Protein AF-A0A8T0BF97-F1 (afdb_monomer_lite)

Foldseek 3Di:
DDDDDDDDDDDDDDDDDDDDDDDDDDDDDDDDDDDDDDDDDPVDDDPVRVVVVVVVVCCCVVPVVVVVVVCVVVVPLFQDWDFDDDCPFPQWDWADFDPALAPNVDGDTDIGGDVGDGDPVRTDPDGRCVVVVVVVVLLVVLLVLLVVLLVLLVVLLVQQVVQQQVDDDPHGGNCPDVVNVVLNVVLVVLSVVLVVLSVVLVVCVVVVHDRSLSSLVSLLSSLVSQLSSLVVSLVSNDPVCCDPVDCSSRSNSHSNCSCPPSAHSVRSVVVNVVVVCVVVVD

Radius of gyration: 27.73 Å; chains: 1; bounding box: 53×70×68 Å

InterPro domains:
  IPR006089 Acyl-CoA dehydrogenase, conserved site [PS00073] (235-254)
  IPR009075 Acyl-CoA dehydrogenase/oxidase, C-terminal [PF00441] (128-275)
  IPR009100 Acyl-CoA dehydrogenase/oxidase, N-terminal and middle domain superfamily [SSF56645] (73-141)
  IPR036250 Acyl-CoA dehydrogenase-like, C-terminal [SSF47203] (126-278)
  IPR046373 Acyl-CoA oxidase/dehydrogenase, middle domain superfamily [G3DSA:2.40.110.10] (56-132)

Structure (mmCIF, N/CA/C/O backbone):
data_AF-A0A8T0BF97-F1
#
_entry.id   AF-A0A8T0BF97-F1
#
loop_
_atom_site.group_PDB
_atom_site.id
_atom_site.type_symbol
_atom_site.label_atom_id
_atom_site.label_alt_id
_atom_site.label_comp_id
_atom_site.label_asym_id
_atom_site.label_entity_id
_atom_site.label_seq_id
_atom_site.pdbx_PDB_ins_code
_atom_site.Cartn_x
_atom_site.Cartn_y
_atom_site.Cartn_z
_atom_site.occupancy
_atom_site.B_iso_or_equiv
_atom_site.auth_seq_id
_atom_site.auth_comp_id
_atom_site.auth_asym_id
_atom_site.auth_atom_id
_atom_site.pdbx_PDB_model_num
ATOM 1 N N . MET A 1 1 ? -7.764 -21.687 -10.887 1.00 32.59 1 MET A N 1
ATOM 2 C CA . MET A 1 1 ? -6.649 -22.663 -10.865 1.00 32.59 1 MET A CA 1
ATOM 3 C C . MET A 1 1 ? -5.844 -22.430 -9.588 1.00 32.59 1 MET A C 1
ATOM 5 O O . MET A 1 1 ? -5.568 -21.275 -9.296 1.00 32.59 1 MET A O 1
ATOM 9 N N . LYS A 1 2 ? -5.564 -23.458 -8.773 1.00 23.09 2 LYS A N 1
ATOM 10 C CA . LYS A 1 2 ? -4.858 -23.299 -7.483 1.00 23.09 2 LYS A CA 1
ATOM 11 C C . LYS A 1 2 ? -3.342 -23.353 -7.711 1.00 23.09 2 LYS A C 1
ATOM 13 O O . LYS A 1 2 ? -2.886 -24.312 -8.321 1.00 23.09 2 LYS A O 1
ATOM 18 N N . MET A 1 3 ? -2.573 -22.408 -7.168 1.00 24.86 3 MET A N 1
ATOM 19 C CA . MET A 1 3 ? -1.134 -22.598 -6.937 1.00 24.86 3 MET A CA 1
ATOM 20 C C . MET A 1 3 ? -0.888 -22.730 -5.436 1.00 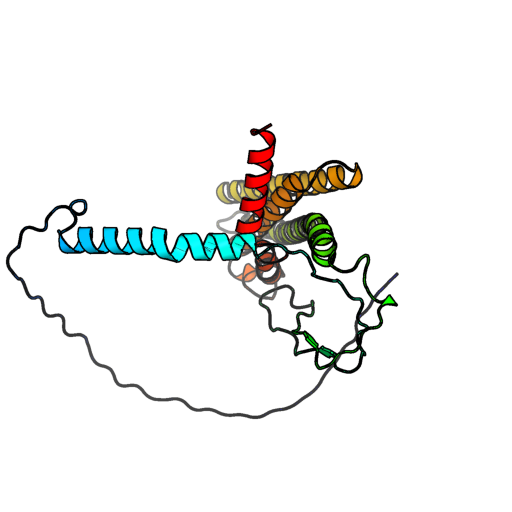24.86 3 MET A C 1
ATOM 22 O O . MET A 1 3 ? -1.204 -21.824 -4.668 1.00 24.86 3 MET A O 1
ATOM 26 N N . ALA A 1 4 ? -0.349 -23.876 -5.026 1.00 23.55 4 ALA A N 1
ATOM 27 C CA . ALA A 1 4 ? 0.064 -24.151 -3.657 1.00 23.55 4 ALA A CA 1
ATOM 28 C C . ALA A 1 4 ? 1.590 -24.286 -3.614 1.00 23.55 4 ALA A C 1
ATOM 30 O O . ALA A 1 4 ? 2.181 -24.917 -4.488 1.00 23.55 4 ALA A O 1
ATOM 31 N N . ALA A 1 5 ? 2.216 -23.711 -2.589 1.00 32.75 5 ALA A N 1
ATOM 32 C CA . ALA A 1 5 ? 3.647 -23.844 -2.342 1.00 32.75 5 ALA A CA 1
ATOM 33 C C . ALA A 1 5 ? 3.918 -24.918 -1.270 1.00 32.75 5 ALA A C 1
ATOM 35 O O . ALA A 1 5 ? 3.282 -24.879 -0.213 1.00 32.75 5 ALA A O 1
ATOM 36 N N . PRO A 1 6 ? 4.887 -25.823 -1.479 1.00 30.17 6 PRO A N 1
ATOM 37 C CA . PRO A 1 6 ? 5.541 -26.587 -0.417 1.00 30.17 6 PRO A CA 1
ATOM 38 C C . PRO A 1 6 ? 6.911 -25.958 -0.063 1.00 30.17 6 PRO A C 1
ATOM 40 O O . PRO A 1 6 ? 7.473 -25.224 -0.868 1.00 30.17 6 PRO A O 1
ATOM 43 N N . LEU A 1 7 ? 7.621 -26.246 1.031 1.00 25.14 7 LEU A N 1
ATOM 44 C CA . LEU A 1 7 ? 7.388 -26.677 2.422 1.00 25.14 7 LEU A CA 1
ATOM 45 C C . LEU A 1 7 ? 8.733 -27.279 2.897 1.00 25.14 7 LEU A C 1
ATOM 47 O O . LEU A 1 7 ? 9.298 -28.090 2.176 1.00 25.14 7 LEU A O 1
ATOM 51 N N . PHE A 1 8 ? 9.164 -26.966 4.132 1.00 24.97 8 PHE A N 1
ATOM 52 C CA . PHE A 1 8 ? 10.143 -27.740 4.942 1.00 24.97 8 PHE A CA 1
ATOM 53 C C . PHE A 1 8 ? 11.627 -27.857 4.474 1.00 24.97 8 PHE A C 1
ATOM 55 O O . PHE A 1 8 ? 11.924 -27.686 3.304 1.00 24.97 8 PHE A O 1
ATOM 62 N N . ARG A 1 9 ? 12.636 -28.161 5.327 1.00 23.62 9 ARG A N 1
ATOM 63 C CA . ARG A 1 9 ? 12.928 -27.884 6.773 1.00 23.62 9 ARG A CA 1
ATOM 64 C C . ARG A 1 9 ? 14.407 -28.291 7.080 1.00 23.62 9 ARG A C 1
ATOM 66 O O . ARG A 1 9 ? 15.030 -28.939 6.256 1.00 23.62 9 ARG A O 1
ATOM 73 N N . PHE A 1 10 ? 14.866 -28.028 8.317 1.00 23.00 10 PHE A N 1
ATOM 74 C CA . PHE A 1 10 ? 15.930 -28.724 9.101 1.00 23.00 10 PHE A CA 1
ATOM 75 C C . PHE A 1 10 ? 17.412 -28.229 9.168 1.00 23.00 10 PHE A C 1
ATOM 77 O O . PHE A 1 10 ? 18.194 -28.392 8.247 1.00 23.00 10 PHE A O 1
ATOM 84 N N . PHE A 1 11 ? 17.767 -27.798 10.398 1.00 23.53 11 PHE A N 1
ATOM 85 C CA . PHE A 1 11 ? 18.970 -28.084 11.226 1.00 23.53 11 PHE A CA 1
ATOM 86 C C . PHE A 1 11 ? 20.369 -27.464 10.971 1.00 23.53 11 PHE A C 1
ATOM 88 O O . PHE A 1 11 ? 20.883 -27.414 9.864 1.00 23.53 11 PHE A O 1
ATOM 95 N N . GLY A 1 12 ? 21.010 -27.067 12.090 1.00 23.14 12 GLY A N 1
ATOM 96 C CA . GLY A 1 12 ? 22.414 -26.625 12.209 1.00 23.14 12 GLY A CA 1
ATOM 97 C C . GLY A 1 12 ? 22.648 -25.681 13.410 1.00 23.14 12 GLY A C 1
ATOM 98 O O . GLY A 1 12 ? 22.212 -24.535 13.375 1.00 23.14 12 GLY A O 1
ATOM 99 N N . LYS A 1 13 ? 23.303 -26.147 14.489 1.00 25.20 13 LYS A N 1
ATOM 100 C CA . LYS A 1 13 ? 23.652 -25.367 15.711 1.00 25.20 13 LYS A CA 1
ATOM 101 C C . LYS A 1 13 ? 25.113 -24.890 15.670 1.00 25.20 13 LYS A C 1
ATOM 103 O O . LYS A 1 13 ? 25.934 -25.717 15.306 1.00 25.20 13 LYS A O 1
ATOM 108 N N . VAL A 1 14 ? 25.438 -23.714 16.238 1.00 28.42 14 VAL A N 1
ATOM 109 C CA . VAL A 1 14 ? 26.676 -23.419 17.026 1.00 28.42 14 VAL A CA 1
ATOM 110 C C . VAL A 1 14 ? 26.376 -22.294 18.055 1.00 28.42 14 VAL A C 1
ATOM 112 O O . VAL A 1 14 ? 25.408 -21.555 17.894 1.00 28.42 14 VAL A O 1
ATOM 115 N N . SER A 1 15 ? 27.165 -22.188 19.135 1.00 27.30 15 SER A N 1
ATOM 116 C CA . SER A 1 15 ? 27.090 -21.176 20.220 1.00 27.30 15 SER A CA 1
ATOM 117 C C . SER A 1 15 ? 28.522 -20.741 20.643 1.00 27.30 15 SER A C 1
ATOM 119 O O . SER A 1 15 ? 29.460 -21.359 20.152 1.00 27.30 15 SER A O 1
ATOM 121 N N . ARG A 1 16 ? 28.811 -19.746 21.504 1.00 28.66 16 ARG A N 1
ATOM 122 C CA . ARG A 1 16 ? 28.144 -19.278 22.747 1.00 28.66 16 ARG A CA 1
ATOM 123 C C . ARG A 1 16 ? 28.584 -17.830 23.128 1.00 28.66 16 ARG A C 1
ATOM 125 O O . ARG A 1 16 ? 29.454 -17.275 22.479 1.00 28.66 16 ARG A O 1
ATOM 132 N N . GLN A 1 17 ? 27.934 -17.279 24.167 1.00 27.59 17 GLN A N 1
ATOM 133 C CA . GLN A 1 17 ? 28.365 -16.374 25.280 1.00 27.59 17 GLN A CA 1
ATOM 134 C C . GLN A 1 17 ? 29.804 -15.755 25.284 1.00 27.59 17 GLN A C 1
ATOM 136 O O . GLN A 1 17 ? 30.729 -16.370 24.778 1.00 27.59 17 GLN A O 1
ATOM 141 N N . LEU A 1 18 ? 30.102 -14.587 25.895 1.00 30.05 18 LEU A N 1
ATOM 142 C CA . LEU A 1 18 ? 29.797 -14.101 27.269 1.00 30.05 18 LEU A CA 1
ATOM 143 C C . LEU A 1 18 ? 29.769 -12.546 27.405 1.00 30.05 18 LEU A C 1
ATOM 145 O O . LEU A 1 18 ? 30.176 -11.827 26.498 1.00 30.05 18 LEU A O 1
ATOM 149 N N . THR A 1 19 ? 29.328 -12.046 28.571 1.00 29.09 19 THR A N 1
ATOM 150 C CA . THR A 1 19 ? 29.358 -10.633 29.044 1.00 29.09 19 THR A CA 1
ATOM 151 C C . THR A 1 19 ? 29.900 -10.563 30.505 1.00 29.09 19 THR A C 1
ATOM 153 O O . THR A 1 19 ? 30.415 -11.577 30.972 1.00 29.09 19 THR A O 1
ATOM 156 N N . PRO A 1 20 ? 29.786 -9.440 31.259 1.00 48.47 20 PRO A N 1
ATOM 157 C CA . PRO A 1 20 ? 30.747 -8.338 31.452 1.00 48.47 20 PRO A CA 1
ATOM 158 C C . PRO A 1 20 ? 31.382 -8.348 32.881 1.00 48.47 20 PRO A C 1
ATOM 160 O O . PRO A 1 20 ? 31.407 -9.412 33.498 1.00 48.47 20 PRO A O 1
ATOM 163 N N . PRO A 1 21 ? 31.898 -7.222 33.445 1.00 43.88 21 PRO A N 1
ATOM 164 C CA . PRO A 1 21 ? 31.022 -6.365 34.277 1.00 43.88 21 PRO A CA 1
ATOM 165 C C . PRO A 1 21 ? 31.341 -4.841 34.293 1.00 43.88 21 PRO A C 1
ATOM 167 O O . PRO A 1 21 ? 32.234 -4.349 33.611 1.00 43.88 21 PRO A O 1
ATOM 170 N N . TRP A 1 22 ? 30.537 -4.095 35.066 1.00 31.88 22 TRP A N 1
ATOM 171 C CA . TRP A 1 22 ? 30.507 -2.629 35.238 1.00 31.88 22 TRP A CA 1
ATOM 172 C C . TRP A 1 22 ? 31.595 -2.027 36.153 1.00 31.88 22 TRP A C 1
ATOM 174 O O . TRP A 1 22 ? 32.008 -2.668 37.113 1.00 31.88 22 TRP A O 1
ATOM 184 N N . VAL A 1 23 ? 31.848 -0.714 35.995 1.00 32.88 23 VAL A N 1
ATOM 185 C CA . VAL A 1 23 ? 32.153 0.234 37.097 1.00 32.88 23 VAL A CA 1
ATOM 186 C C . VAL A 1 23 ? 31.412 1.564 36.847 1.00 32.88 23 VAL A C 1
ATOM 188 O O . VAL A 1 23 ? 31.212 1.958 35.701 1.00 32.88 23 VAL A O 1
ATOM 191 N N . SER A 1 24 ? 30.995 2.258 37.911 1.00 34.75 24 SER A N 1
ATOM 192 C CA . SER A 1 24 ? 30.268 3.540 37.870 1.00 34.75 24 SER A CA 1
ATOM 193 C C . SER A 1 24 ? 30.979 4.640 38.664 1.00 34.75 24 SER A C 1
ATOM 195 O O . SER A 1 24 ? 31.444 4.327 39.756 1.00 34.75 24 SER A O 1
ATOM 197 N N . SER A 1 25 ? 30.897 5.914 38.243 1.00 32.66 25 SER A N 1
ATOM 198 C CA . SER A 1 25 ? 30.711 7.061 39.170 1.00 32.66 25 SER A CA 1
ATOM 199 C C . SER A 1 25 ? 30.596 8.438 38.482 1.00 32.66 25 SER A C 1
ATOM 201 O O . SER A 1 25 ? 31.578 8.932 37.947 1.00 32.66 25 SER A O 1
ATOM 203 N N . ARG A 1 26 ? 29.404 9.048 38.624 1.00 34.28 26 ARG A N 1
ATOM 204 C CA . ARG A 1 26 ? 29.019 10.483 38.769 1.00 34.28 26 ARG A CA 1
ATOM 205 C C . ARG A 1 26 ? 29.593 11.608 37.852 1.00 34.28 26 ARG A C 1
ATOM 207 O O . ARG A 1 26 ? 30.764 11.603 37.503 1.00 34.28 26 ARG A O 1
ATOM 214 N N . PRO A 1 27 ? 28.776 12.640 37.528 1.00 38.50 27 PRO A N 1
ATOM 215 C CA . PRO A 1 27 ? 29.161 13.752 36.652 1.00 38.50 27 PRO A CA 1
ATOM 216 C C . PRO A 1 27 ? 29.762 14.954 37.404 1.00 38.50 27 PRO A C 1
ATOM 218 O O . PRO A 1 27 ? 29.400 15.233 38.547 1.00 38.50 27 PRO A O 1
ATOM 221 N N . LEU A 1 28 ? 30.607 15.724 36.713 1.00 36.72 28 LEU A N 1
ATOM 222 C CA . LEU A 1 28 ? 31.157 17.002 37.176 1.00 36.72 28 LEU A CA 1
ATOM 223 C C . LEU A 1 28 ? 30.652 18.143 36.280 1.00 36.72 28 LEU A C 1
ATOM 225 O O . LEU A 1 28 ? 31.144 18.341 35.171 1.00 36.72 28 LEU A O 1
ATOM 229 N N . ILE A 1 29 ? 29.670 18.900 36.771 1.00 37.06 29 ILE A N 1
ATOM 230 C CA . ILE A 1 29 ? 29.242 20.162 36.155 1.00 37.06 29 ILE A CA 1
ATOM 231 C C . ILE A 1 29 ? 30.166 21.269 36.672 1.00 37.06 29 ILE A C 1
ATOM 233 O O . ILE A 1 29 ? 30.253 21.489 37.879 1.00 37.06 29 ILE A O 1
ATOM 237 N N . ARG A 1 30 ? 30.826 21.997 35.766 1.00 36.06 30 ARG A N 1
ATOM 238 C CA . ARG A 1 30 ? 31.455 23.291 36.067 1.00 36.06 30 ARG A CA 1
ATOM 239 C C . ARG A 1 30 ? 30.720 24.388 35.308 1.00 36.06 30 ARG A C 1
ATOM 241 O O . ARG A 1 30 ? 30.804 24.453 34.086 1.00 36.06 30 ARG A O 1
ATOM 248 N N . HIS A 1 31 ? 30.037 25.263 36.040 1.00 32.59 31 HIS A N 1
ATOM 249 C CA . HIS A 1 31 ? 29.620 26.552 35.498 1.00 32.59 31 HIS A CA 1
ATOM 250 C C . HIS A 1 31 ? 30.854 27.440 35.320 1.00 32.59 31 HIS A C 1
ATOM 252 O O . HIS A 1 31 ? 31.593 27.669 36.276 1.00 32.59 31 HIS A O 1
ATOM 258 N N . ILE A 1 32 ? 31.052 27.956 34.108 1.00 41.25 32 ILE A N 1
ATOM 259 C CA . ILE A 1 32 ? 31.962 29.069 33.834 1.00 41.25 32 ILE A CA 1
ATOM 260 C C . ILE A 1 32 ? 31.091 30.223 33.347 1.00 41.25 32 ILE A C 1
ATOM 262 O O . ILE A 1 32 ? 30.553 30.186 32.243 1.00 41.25 32 ILE A O 1
ATOM 266 N N . SER A 1 33 ? 30.921 31.232 34.196 1.00 35.25 33 SER A N 1
ATOM 267 C CA . SER A 1 33 ? 30.280 32.494 33.842 1.00 35.25 33 SER A CA 1
ATOM 268 C C . SER A 1 33 ? 31.314 33.426 33.206 1.00 35.25 33 SER A C 1
ATOM 270 O O . SER A 1 33 ? 32.168 33.963 33.910 1.00 35.25 33 SER A O 1
ATOM 272 N N . SER A 1 34 ? 31.235 33.620 31.889 1.00 41.94 34 SER A N 1
ATOM 273 C CA . SER A 1 34 ? 31.967 34.676 31.173 1.00 41.94 34 SER A CA 1
ATOM 274 C C . SER A 1 34 ? 31.036 35.884 30.974 1.00 41.94 34 SER A C 1
ATOM 276 O O . SER A 1 34 ? 29.836 35.662 30.777 1.00 41.94 34 SER A O 1
ATOM 278 N N . PRO A 1 35 ? 31.510 37.143 31.051 1.00 42.25 35 PRO A N 1
ATOM 279 C CA . PRO A 1 35 ? 30.649 38.308 30.859 1.00 42.25 35 PRO A CA 1
ATOM 280 C C . PRO A 1 35 ? 30.085 38.372 29.433 1.00 42.25 35 PRO A C 1
ATOM 282 O O . PRO A 1 35 ? 30.704 37.910 28.474 1.00 42.25 35 PRO A O 1
ATOM 285 N N . ALA A 1 36 ? 28.886 38.941 29.304 1.00 43.22 36 ALA A N 1
ATOM 286 C CA . ALA A 1 36 ? 28.124 38.939 28.062 1.00 43.22 36 ALA A CA 1
ATOM 287 C C . ALA A 1 36 ? 28.784 39.798 26.969 1.00 43.22 36 ALA A C 1
ATOM 289 O O . ALA A 1 36 ? 28.655 41.022 26.961 1.00 43.22 36 ALA A O 1
ATOM 290 N N . ALA A 1 37 ? 29.426 39.142 26.003 1.00 50.47 37 ALA A N 1
ATOM 291 C CA . ALA A 1 37 ? 29.601 39.717 24.677 1.00 50.47 37 ALA A CA 1
ATOM 292 C C . ALA A 1 37 ? 28.218 39.842 24.016 1.00 50.47 37 ALA A C 1
ATOM 294 O O . ALA A 1 37 ? 27.428 38.895 24.038 1.00 50.47 37 ALA A O 1
ATOM 295 N N . GLY A 1 38 ? 27.910 41.011 23.453 1.00 48.00 38 GLY A N 1
ATOM 296 C CA . GLY A 1 38 ? 26.660 41.221 22.728 1.00 48.00 38 GLY A CA 1
ATOM 297 C C . GLY A 1 38 ? 26.647 40.384 21.453 1.00 48.00 38 GLY A C 1
ATOM 298 O O . GLY A 1 38 ? 27.378 40.691 20.514 1.00 48.00 38 GLY A O 1
ATOM 299 N N . PHE A 1 39 ? 25.828 39.334 21.415 1.00 50.22 39 PHE A N 1
ATOM 300 C CA . PHE A 1 39 ? 25.623 38.561 20.195 1.00 50.22 39 PHE A CA 1
ATOM 301 C C . PHE A 1 39 ? 24.832 39.407 19.184 1.00 50.22 39 PHE A C 1
ATOM 303 O O . PHE A 1 39 ? 23.773 39.932 19.549 1.00 50.22 39 PHE A O 1
ATOM 310 N N . PRO A 1 40 ? 25.298 39.547 17.928 1.00 59.25 40 PRO A N 1
ATOM 311 C CA . PRO A 1 40 ? 24.486 40.146 16.877 1.00 59.25 40 PRO A CA 1
ATOM 312 C C . PRO A 1 40 ? 23.225 39.292 16.641 1.00 59.25 40 PRO A C 1
ATOM 314 O O . PRO A 1 40 ? 23.230 38.088 16.924 1.00 59.25 40 PRO A O 1
ATOM 317 N N . PRO A 1 41 ? 22.121 39.881 16.150 1.00 59.00 41 PRO A N 1
ATOM 318 C CA . PRO A 1 41 ? 20.899 39.128 15.897 1.00 59.00 41 PRO A CA 1
ATOM 319 C C . PRO A 1 41 ? 21.137 37.996 14.885 1.00 59.00 41 PRO A C 1
ATOM 321 O O . PRO A 1 41 ? 21.878 38.155 13.919 1.00 59.00 41 PRO A O 1
ATOM 324 N N . LEU A 1 42 ? 20.422 36.878 15.061 1.00 58.59 42 LEU A N 1
ATOM 325 C CA . LEU A 1 42 ? 20.455 35.639 14.249 1.00 58.59 42 LEU A CA 1
ATOM 326 C C . LEU A 1 42 ? 20.143 35.803 12.737 1.00 58.59 42 LEU A C 1
ATOM 328 O O . LEU A 1 42 ? 19.961 34.818 12.027 1.00 58.59 42 LEU A O 1
ATOM 332 N N . GLN A 1 43 ? 20.022 37.039 12.259 1.00 59.53 43 GLN A N 1
ATOM 333 C CA . GLN A 1 43 ? 19.647 37.440 10.901 1.00 59.53 43 GLN A CA 1
ATOM 334 C C . GLN A 1 43 ? 20.777 38.210 10.190 1.00 59.53 43 GLN A C 1
ATOM 336 O O . GLN A 1 43 ? 20.721 38.392 8.976 1.00 59.53 43 GLN A O 1
ATOM 341 N N . THR A 1 44 ? 21.800 38.654 10.927 1.00 68.00 44 THR A N 1
ATOM 342 C CA . THR A 1 44 ? 23.019 39.267 10.383 1.00 68.00 44 THR A CA 1
ATOM 343 C C . THR A 1 44 ? 24.138 38.239 10.349 1.00 68.00 44 THR A C 1
ATOM 345 O O . THR A 1 44 ? 24.647 37.858 11.399 1.00 68.00 44 THR A O 1
ATOM 348 N N . TYR A 1 45 ? 24.522 37.826 9.142 1.00 69.94 45 TYR A N 1
ATOM 349 C CA . TYR A 1 45 ? 25.742 37.055 8.908 1.00 69.94 45 TYR A CA 1
ATOM 350 C C . TYR A 1 45 ? 26.981 37.892 9.230 1.00 69.94 45 TYR A C 1
ATOM 352 O O . TYR A 1 45 ? 27.003 39.095 8.951 1.00 69.94 45 TYR A O 1
ATOM 360 N N . THR A 1 46 ? 28.031 37.257 9.747 1.00 82.44 46 THR A N 1
ATOM 361 C CA . THR A 1 46 ? 29.375 37.851 9.730 1.00 82.44 46 THR A CA 1
ATOM 362 C C . THR A 1 46 ? 29.899 37.949 8.290 1.00 82.44 46 THR A C 1
ATOM 364 O O . THR A 1 46 ? 29.385 37.290 7.382 1.00 82.44 46 THR A O 1
ATOM 367 N N . GLU A 1 47 ? 30.939 38.756 8.054 1.00 83.38 47 GLU A N 1
ATOM 368 C CA . GLU A 1 47 ? 31.569 38.839 6.726 1.00 83.38 47 GLU A CA 1
ATOM 369 C C . GLU A 1 47 ? 32.091 37.467 6.263 1.00 83.38 47 GLU A C 1
ATOM 371 O O . GLU A 1 47 ? 31.888 37.090 5.110 1.00 83.38 47 GLU A O 1
ATOM 376 N N . GLU A 1 48 ? 32.659 36.671 7.175 1.00 83.56 48 GLU A N 1
ATOM 377 C CA . GLU A 1 48 ? 33.118 35.303 6.903 1.00 83.56 48 GLU A CA 1
ATOM 378 C C . GLU A 1 48 ? 31.964 34.364 6.511 1.00 83.56 48 GLU A C 1
ATOM 380 O O . GLU A 1 48 ? 32.073 33.608 5.544 1.00 83.56 48 GLU A O 1
ATOM 385 N N . GLU A 1 49 ? 30.828 34.430 7.213 1.00 80.06 49 GLU A N 1
ATOM 386 C CA . GLU A 1 49 ? 29.637 33.634 6.893 1.00 80.06 49 GLU A CA 1
ATOM 387 C C . GLU A 1 49 ? 29.009 34.048 5.557 1.00 80.06 49 GLU A C 1
ATOM 389 O O . GLU A 1 49 ? 28.587 33.186 4.782 1.00 80.06 49 GLU A O 1
ATOM 394 N N . ALA A 1 50 ? 28.978 35.349 5.253 1.00 82.50 50 ALA A N 1
ATOM 395 C CA . ALA A 1 50 ? 28.510 35.865 3.971 1.00 82.50 50 ALA A CA 1
ATOM 396 C C . ALA A 1 50 ? 29.426 35.411 2.822 1.00 82.50 50 ALA A C 1
ATOM 398 O O . ALA A 1 50 ? 28.939 34.868 1.828 1.00 82.50 50 ALA A O 1
ATOM 399 N N . MET A 1 51 ? 30.749 35.529 2.987 1.00 85.06 51 MET A N 1
ATOM 400 C CA . MET A 1 51 ? 31.736 35.032 2.024 1.00 85.06 51 MET A CA 1
ATOM 401 C C . MET A 1 51 ? 31.636 33.516 1.825 1.00 85.06 51 MET A C 1
ATOM 403 O O . MET A 1 51 ? 31.725 33.042 0.688 1.00 85.06 51 MET A O 1
ATOM 407 N N . MET A 1 52 ? 31.414 32.740 2.891 1.00 85.19 52 MET A N 1
ATOM 408 C CA . MET A 1 52 ? 31.233 31.291 2.789 1.00 85.19 52 MET A CA 1
ATOM 409 C C . MET A 1 52 ? 29.922 30.935 2.079 1.00 85.19 52 MET A C 1
ATOM 411 O O . MET A 1 52 ? 29.935 30.097 1.177 1.00 85.19 52 MET A O 1
ATOM 415 N N . ARG A 1 53 ? 28.806 31.600 2.410 1.00 85.56 53 ARG A N 1
ATOM 416 C CA . ARG A 1 53 ? 27.514 31.434 1.723 1.00 85.56 53 ARG A CA 1
ATOM 417 C C . ARG A 1 53 ? 27.641 31.719 0.228 1.00 85.56 53 ARG A C 1
ATOM 419 O O . ARG A 1 53 ? 27.178 30.922 -0.586 1.00 85.56 53 ARG A O 1
ATOM 426 N N . ASP A 1 54 ? 28.284 32.824 -0.134 1.00 90.31 54 ASP A N 1
ATOM 427 C CA . ASP A 1 54 ? 28.407 33.251 -1.527 1.00 90.31 54 ASP A CA 1
ATOM 428 C C . ASP A 1 54 ? 29.393 32.359 -2.302 1.00 90.31 54 ASP A C 1
ATOM 430 O O . ASP A 1 54 ? 29.146 32.035 -3.464 1.00 90.31 54 ASP A O 1
ATOM 434 N N . SER A 1 55 ? 30.434 31.839 -1.641 1.00 89.94 55 SER A N 1
ATOM 435 C CA . SER A 1 55 ? 31.325 30.808 -2.198 1.00 89.94 55 SER A CA 1
ATOM 436 C C . SER A 1 55 ? 30.603 29.478 -2.442 1.00 89.94 55 SER A C 1
ATOM 438 O O . SER A 1 55 ? 30.773 28.872 -3.500 1.00 89.94 55 SER A O 1
ATOM 440 N N . VAL A 1 56 ? 29.761 29.030 -1.501 1.00 87.56 56 VAL A N 1
ATOM 441 C CA . VAL A 1 56 ? 28.930 27.822 -1.653 1.00 87.56 56 VAL A CA 1
ATOM 442 C C . VAL A 1 56 ? 27.912 28.002 -2.777 1.00 87.56 56 VAL A C 1
ATOM 444 O O . VAL A 1 56 ? 27.766 27.107 -3.609 1.00 87.56 56 VAL A O 1
ATOM 447 N N . LYS A 1 57 ? 27.255 29.167 -2.854 1.00 89.62 57 LYS A N 1
ATOM 448 C CA . LYS A 1 57 ? 26.322 29.502 -3.937 1.00 89.62 57 LYS A CA 1
ATOM 449 C C . LYS A 1 57 ? 27.023 29.476 -5.298 1.00 89.62 57 LYS A C 1
ATOM 451 O O . LYS A 1 57 ? 26.574 28.766 -6.193 1.00 89.62 57 LYS A O 1
ATOM 456 N N . LYS A 1 58 ? 28.163 30.160 -5.424 1.00 92.44 58 LYS A N 1
ATOM 457 C CA . LYS A 1 58 ? 28.972 30.180 -6.649 1.00 92.44 58 LYS A CA 1
ATOM 458 C C . LYS A 1 58 ? 29.416 28.775 -7.065 1.00 92.44 58 LYS A C 1
ATOM 460 O O . LYS A 1 58 ? 29.307 28.419 -8.231 1.00 92.44 58 LYS A O 1
ATOM 465 N N . TYR A 1 59 ? 29.857 27.940 -6.122 1.00 89.62 59 TYR A N 1
ATOM 466 C CA . TYR A 1 59 ? 30.213 26.547 -6.409 1.00 89.62 59 TYR A CA 1
ATOM 467 C C . TYR A 1 59 ? 29.004 25.716 -6.874 1.00 89.62 59 TYR A C 1
ATOM 469 O O . TYR A 1 59 ? 29.119 24.922 -7.810 1.00 89.62 59 TYR A O 1
ATOM 477 N N . ALA A 1 60 ? 27.831 25.913 -6.267 1.00 89.00 60 ALA A N 1
ATOM 478 C CA . ALA A 1 60 ? 26.605 25.249 -6.694 1.00 89.00 60 ALA A CA 1
ATOM 479 C C . ALA A 1 60 ? 26.188 25.661 -8.119 1.00 89.00 60 ALA A C 1
ATOM 481 O O . ALA A 1 60 ? 25.849 24.795 -8.924 1.00 89.00 60 ALA A O 1
ATOM 482 N N . GLU A 1 61 ? 26.274 26.949 -8.453 1.00 89.62 61 GLU A N 1
ATOM 483 C CA . GLU A 1 61 ? 25.889 27.498 -9.760 1.00 89.62 61 GLU A CA 1
ATOM 484 C C . GLU A 1 61 ? 26.910 27.181 -10.870 1.00 89.62 61 GLU A C 1
ATOM 486 O O . GLU A 1 61 ? 26.522 26.748 -11.951 1.00 89.62 61 GLU A O 1
ATOM 491 N N . GLU A 1 62 ? 28.215 27.335 -10.621 1.00 92.56 62 GLU A N 1
ATOM 492 C CA . GLU A 1 62 ? 29.263 27.162 -11.644 1.00 92.56 62 GLU A CA 1
ATOM 493 C C . GLU A 1 62 ? 29.741 25.714 -11.814 1.00 92.56 62 GLU A C 1
ATOM 495 O O . GLU A 1 62 ? 30.220 25.340 -12.887 1.00 92.56 62 GLU A O 1
ATOM 500 N N . ARG A 1 63 ? 29.676 24.892 -10.756 1.00 88.44 63 ARG A N 1
ATOM 501 C CA . ARG A 1 63 ? 30.150 23.498 -10.795 1.00 88.44 63 ARG A CA 1
ATOM 502 C C . ARG A 1 63 ? 29.008 22.504 -10.743 1.00 88.44 63 ARG A C 1
ATOM 504 O O . ARG A 1 63 ? 28.925 21.661 -11.631 1.00 88.44 63 ARG A O 1
ATOM 511 N N . ILE A 1 64 ? 28.146 22.569 -9.729 1.00 83.56 64 ILE A N 1
ATOM 512 C CA . ILE A 1 64 ? 27.139 21.518 -9.524 1.00 83.56 64 ILE A CA 1
ATOM 513 C C . ILE A 1 64 ? 26.057 21.577 -10.609 1.00 83.56 64 ILE A C 1
ATOM 515 O O . ILE A 1 64 ? 25.810 20.559 -11.249 1.00 83.56 64 ILE A O 1
ATOM 519 N N . ALA A 1 65 ? 25.454 22.739 -10.869 1.00 84.00 65 ALA A N 1
ATOM 520 C CA . ALA A 1 65 ? 24.329 22.852 -11.799 1.00 84.00 65 ALA A CA 1
ATOM 521 C C . ALA A 1 65 ? 24.647 22.380 -13.240 1.00 84.00 65 ALA A C 1
ATOM 523 O O . ALA A 1 65 ? 23.845 21.615 -13.777 1.00 84.00 65 ALA A O 1
ATOM 524 N N . PRO A 1 66 ? 25.809 22.691 -13.859 1.00 86.62 66 PRO A N 1
ATOM 525 C CA . PRO A 1 66 ? 26.158 22.150 -15.175 1.00 86.62 66 PRO A CA 1
ATOM 526 C C . PRO A 1 66 ? 26.398 20.635 -15.172 1.00 86.62 66 PRO A C 1
ATOM 528 O O . PRO A 1 66 ? 26.048 19.961 -16.139 1.00 86.62 66 PRO A O 1
ATOM 531 N N . PHE A 1 67 ? 26.968 20.073 -14.096 1.00 78.50 67 PHE A N 1
ATOM 532 C CA . PHE A 1 67 ? 27.106 18.618 -13.973 1.00 78.50 67 PHE A CA 1
ATOM 533 C C . PHE A 1 67 ? 25.751 17.932 -13.778 1.00 78.50 67 PHE A C 1
ATOM 535 O O . PHE A 1 67 ? 25.533 16.891 -14.388 1.00 78.50 67 PHE A O 1
ATOM 542 N N . VAL A 1 68 ? 24.835 18.524 -13.005 1.00 72.31 68 VAL A N 1
ATOM 543 C CA . VAL A 1 68 ? 23.462 18.022 -12.842 1.00 72.31 68 VAL A CA 1
ATOM 544 C C . VAL A 1 68 ? 22.698 18.100 -14.166 1.00 72.31 68 VAL A C 1
ATOM 546 O O . VAL A 1 68 ? 22.201 17.071 -14.602 1.00 72.31 68 VAL A O 1
ATOM 549 N N . SER A 1 69 ? 22.715 19.237 -14.877 1.00 72.62 69 SER A N 1
ATOM 550 C CA . SER A 1 69 ? 22.095 19.366 -16.212 1.00 72.62 69 SER A CA 1
ATOM 551 C C . SER A 1 69 ? 22.633 18.316 -17.183 1.00 72.62 69 SER A C 1
ATOM 553 O O . SER A 1 69 ? 21.868 17.592 -17.811 1.00 72.62 69 SER A O 1
ATOM 555 N N . LYS A 1 70 ? 23.959 18.139 -17.238 1.00 72.75 70 LYS A N 1
ATOM 556 C CA . LYS A 1 70 ? 24.588 17.139 -18.108 1.00 72.75 70 LYS A CA 1
ATOM 557 C C . LYS A 1 70 ? 24.298 15.698 -17.675 1.00 72.75 70 LYS A C 1
ATOM 559 O O . LYS A 1 70 ? 24.251 14.814 -18.530 1.00 72.75 70 LYS A O 1
ATOM 564 N N . MET A 1 71 ? 24.127 15.430 -16.381 1.00 66.44 71 MET A N 1
ATOM 565 C CA . MET A 1 71 ? 23.653 14.129 -15.906 1.00 66.44 71 MET A CA 1
ATOM 566 C C . MET A 1 71 ? 22.202 13.907 -16.330 1.00 66.44 71 MET A C 1
ATOM 568 O O . MET A 1 71 ? 21.926 12.869 -16.918 1.00 66.44 71 MET A O 1
ATOM 572 N N . ASP A 1 72 ? 21.315 14.881 -16.128 1.00 62.97 72 ASP A N 1
ATOM 573 C CA . ASP A 1 72 ? 19.894 14.794 -16.471 1.00 62.97 72 ASP A CA 1
ATOM 574 C C . ASP A 1 72 ? 19.675 14.646 -17.987 1.00 62.97 72 ASP A C 1
ATOM 576 O O . ASP A 1 72 ? 18.959 13.739 -18.415 1.00 62.97 72 ASP A O 1
ATOM 580 N N . GLU A 1 73 ? 20.364 15.433 -18.817 1.00 62.12 73 GLU A N 1
ATOM 581 C CA . GLU A 1 73 ? 20.362 15.328 -20.285 1.00 62.12 73 GLU A CA 1
ATOM 582 C C . GLU A 1 73 ? 20.789 13.934 -20.782 1.00 62.12 73 GLU A C 1
ATOM 584 O O . GLU A 1 73 ? 20.181 13.385 -21.704 1.00 62.12 73 GLU A O 1
ATOM 589 N N . ASN A 1 74 ? 21.805 13.329 -20.152 1.00 59.84 74 ASN A N 1
ATOM 590 C CA . ASN A 1 74 ? 22.280 11.981 -20.489 1.00 59.84 74 ASN A CA 1
ATOM 591 C C . ASN A 1 74 ? 21.517 10.859 -19.752 1.00 59.84 74 ASN A C 1
ATOM 593 O O . ASN A 1 74 ? 21.670 9.692 -20.107 1.00 59.84 74 ASN A O 1
ATOM 597 N N . SER A 1 75 ? 20.670 11.179 -18.767 1.00 56.28 75 SER A N 1
ATOM 598 C CA . SER A 1 75 ? 19.915 10.211 -17.944 1.00 56.28 75 SER A CA 1
ATOM 599 C C . SER A 1 75 ? 18.689 9.610 -18.639 1.00 56.28 75 SER A C 1
ATOM 601 O O . SER A 1 75 ? 17.896 8.897 -18.018 1.00 56.28 75 SER A O 1
ATOM 603 N N . GLY A 1 76 ? 18.502 9.884 -19.932 1.00 56.19 76 GLY A N 1
ATOM 604 C CA . GLY A 1 76 ? 17.387 9.350 -20.699 1.00 56.19 76 GLY A CA 1
ATOM 605 C C . GLY A 1 76 ? 17.322 7.824 -20.605 1.00 56.19 76 GLY A C 1
ATOM 606 O O . GLY A 1 76 ? 18.231 7.136 -21.054 1.00 56.19 76 GLY A O 1
ATOM 607 N N . TYR A 1 77 ? 16.200 7.289 -20.112 1.00 58.66 77 TYR A N 1
ATOM 608 C CA . TYR A 1 77 ? 15.918 5.848 -19.956 1.00 58.66 77 TYR A CA 1
ATOM 609 C C . TYR A 1 77 ? 15.844 5.038 -21.277 1.00 58.66 77 TYR A C 1
ATOM 611 O O . TYR A 1 77 ? 15.240 3.964 -21.333 1.00 58.66 77 TYR A O 1
ATOM 619 N N . LYS A 1 78 ? 16.411 5.561 -22.367 1.00 61.38 78 LYS A N 1
ATOM 620 C CA . LYS A 1 78 ? 16.449 4.958 -23.699 1.00 61.38 78 LYS A CA 1
ATOM 621 C C . LYS A 1 78 ? 17.543 3.888 -23.728 1.00 61.38 78 LYS A C 1
ATOM 623 O O . LYS A 1 78 ? 18.671 4.156 -23.333 1.00 61.38 78 LYS A O 1
ATOM 628 N N . GLY A 1 79 ? 17.222 2.688 -24.210 1.00 77.50 79 GLY A N 1
ATOM 629 C CA . GLY A 1 79 ? 18.193 1.590 -24.343 1.00 77.50 79 GLY A CA 1
ATOM 630 C C . GLY A 1 79 ? 18.074 0.483 -23.288 1.00 77.50 79 GLY A C 1
ATOM 631 O O . GLY A 1 79 ? 18.633 -0.594 -23.482 1.00 77.50 79 GLY A O 1
ATOM 632 N N . ILE A 1 80 ? 17.277 0.670 -22.229 1.00 86.56 80 ILE A N 1
ATOM 633 C CA . ILE A 1 80 ? 16.922 -0.433 -21.321 1.00 86.56 80 ILE A CA 1
ATOM 634 C C . ILE A 1 80 ? 16.102 -1.461 -22.108 1.00 86.56 80 ILE A C 1
ATOM 636 O O . ILE A 1 80 ? 15.089 -1.110 -22.705 1.00 86.56 80 ILE A O 1
ATOM 640 N N . THR A 1 81 ? 16.503 -2.730 -22.087 1.00 89.62 81 THR A N 1
ATOM 641 C CA . THR A 1 81 ? 15.779 -3.839 -22.734 1.00 89.62 81 THR A CA 1
ATOM 642 C C . THR A 1 81 ? 15.255 -4.793 -21.666 1.00 89.62 81 THR A C 1
ATOM 644 O O . THR A 1 81 ? 15.934 -5.034 -20.669 1.00 89.62 81 THR A O 1
ATOM 647 N N . CYS A 1 82 ? 14.031 -5.296 -21.835 1.00 93.19 82 CYS A N 1
ATOM 648 C CA . CYS A 1 82 ? 13.435 -6.260 -20.914 1.00 93.19 82 CYS A CA 1
ATOM 649 C C . CYS A 1 82 ? 13.605 -7.680 -21.468 1.00 93.19 82 CYS A C 1
ATOM 651 O O . CYS A 1 82 ? 13.444 -7.896 -22.667 1.00 93.19 82 CYS A O 1
ATOM 653 N N . PHE A 1 83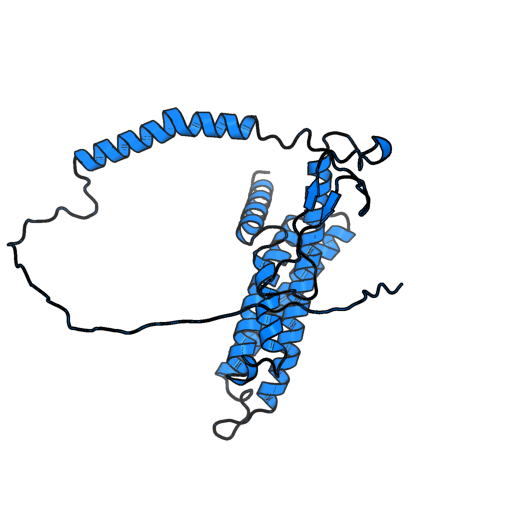 ? 13.926 -8.637 -20.599 1.00 94.56 83 PHE A N 1
ATOM 654 C CA . PHE A 1 83 ? 14.239 -10.016 -20.970 1.00 94.56 83 PHE A CA 1
ATOM 655 C C . PHE A 1 83 ? 13.437 -11.002 -20.121 1.00 94.56 83 PHE A C 1
ATOM 657 O O . PHE A 1 83 ? 13.283 -10.810 -18.914 1.00 94.56 83 PHE A O 1
ATOM 664 N N . ILE A 1 84 ? 12.982 -12.085 -20.744 1.00 95.12 84 ILE A N 1
ATOM 665 C CA . ILE A 1 84 ? 12.401 -13.246 -20.071 1.00 95.12 84 ILE A CA 1
ATOM 666 C C . ILE A 1 84 ? 13.536 -14.233 -19.777 1.00 95.12 84 ILE A C 1
ATOM 668 O O . ILE A 1 84 ? 14.169 -14.760 -20.693 1.00 95.12 84 ILE A O 1
ATOM 672 N N . VAL A 1 85 ? 13.801 -14.479 -18.495 1.00 95.50 85 VAL A N 1
ATOM 673 C CA . VAL A 1 85 ? 14.844 -15.405 -18.032 1.00 95.50 85 VAL A CA 1
ATOM 674 C C . VAL A 1 85 ? 14.185 -16.485 -17.187 1.00 95.50 85 VAL A C 1
ATOM 676 O O . VAL A 1 85 ? 13.531 -16.178 -16.189 1.00 95.50 85 VAL A O 1
ATOM 679 N N . ASP A 1 86 ? 14.347 -17.7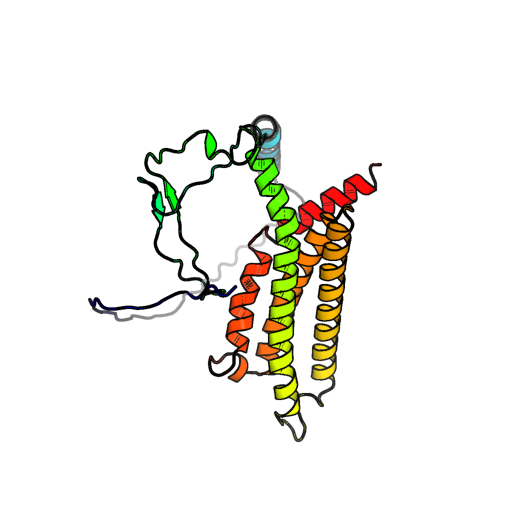43 -17.591 1.00 94.94 86 ASP A N 1
ATOM 680 C CA . ASP A 1 86 ? 13.802 -18.878 -16.853 1.00 94.94 86 ASP A CA 1
ATOM 681 C C . ASP A 1 86 ? 14.559 -19.082 -15.539 1.00 94.94 86 ASP A C 1
ATOM 683 O O . ASP A 1 86 ? 15.768 -18.852 -15.450 1.00 94.94 86 ASP A O 1
ATOM 687 N N . ARG A 1 87 ? 13.843 -19.534 -14.505 1.00 93.56 87 ARG A N 1
ATOM 688 C CA . ARG A 1 87 ? 14.361 -19.663 -13.132 1.00 93.56 87 ARG A CA 1
ATOM 689 C C . ARG A 1 87 ? 15.665 -20.460 -13.045 1.00 93.56 87 ARG A C 1
ATOM 691 O O . ARG A 1 87 ? 16.530 -20.113 -12.248 1.00 93.56 87 ARG A O 1
ATOM 698 N N . ASP A 1 88 ? 15.761 -21.513 -13.846 1.00 94.75 88 ASP A N 1
ATOM 699 C CA . ASP A 1 88 ? 16.838 -22.500 -13.800 1.00 94.75 88 ASP A CA 1
ATOM 700 C C . ASP A 1 88 ? 17.891 -22.254 -14.906 1.00 94.75 88 ASP A C 1
ATOM 702 O O . ASP A 1 88 ? 18.666 -23.146 -15.245 1.00 94.75 88 ASP A O 1
ATOM 706 N N . THR A 1 89 ? 17.921 -21.041 -15.481 1.00 96.75 89 THR A N 1
ATOM 707 C CA . THR A 1 89 ? 18.943 -20.623 -16.457 1.00 96.75 89 THR A CA 1
ATOM 708 C C . THR A 1 89 ? 20.330 -20.631 -15.811 1.00 96.75 89 THR A C 1
ATOM 710 O O . THR A 1 89 ? 20.522 -20.083 -14.725 1.00 96.75 89 THR A O 1
ATOM 713 N N . GLU A 1 90 ? 21.318 -21.209 -16.496 1.00 97.31 90 GLU A N 1
ATOM 714 C CA . GLU A 1 90 ? 22.713 -21.219 -16.045 1.00 97.31 90 GLU A CA 1
ATOM 715 C C . GLU A 1 90 ? 23.219 -19.790 -15.757 1.00 97.31 90 GLU A C 1
ATOM 717 O O . GLU A 1 90 ? 22.981 -18.864 -16.536 1.00 97.31 90 GLU A O 1
ATOM 722 N N . GLY A 1 91 ? 23.883 -19.610 -14.609 1.00 96.12 91 GLY A N 1
ATOM 723 C CA . GLY A 1 91 ? 24.359 -18.308 -14.128 1.00 96.12 91 GLY A CA 1
ATOM 724 C C . GLY A 1 91 ? 23.344 -17.479 -13.328 1.00 96.12 91 GLY A C 1
ATOM 725 O O . GLY A 1 91 ? 23.715 -16.461 -12.738 1.00 96.12 91 GLY A O 1
ATOM 726 N N . LEU A 1 92 ? 22.063 -17.874 -13.275 1.00 97.19 92 LEU A N 1
ATOM 727 C CA . LEU A 1 92 ? 21.067 -17.201 -12.438 1.00 97.19 92 LEU A CA 1
ATOM 728 C C . LEU A 1 92 ? 21.112 -17.750 -11.006 1.00 97.19 92 LEU A C 1
ATOM 730 O O . LEU A 1 92 ? 20.749 -18.893 -10.734 1.00 97.19 92 LEU A O 1
ATOM 734 N N . HIS A 1 93 ? 21.501 -16.899 -10.060 1.00 96.25 93 HIS A N 1
ATOM 735 C CA . HIS A 1 93 ? 21.594 -17.247 -8.647 1.00 96.25 93 HIS A CA 1
ATOM 736 C C . HIS A 1 93 ? 20.537 -16.507 -7.823 1.00 96.25 93 HIS A C 1
ATOM 738 O O . HIS A 1 93 ? 20.529 -15.277 -7.726 1.00 96.25 93 HIS A O 1
ATOM 744 N N . ILE A 1 94 ? 19.651 -17.270 -7.178 1.00 96.38 94 ILE A N 1
ATOM 745 C CA . ILE A 1 94 ? 18.640 -16.736 -6.258 1.00 96.38 94 ILE A CA 1
ATOM 746 C C . ILE A 1 94 ? 19.232 -16.678 -4.848 1.00 96.38 94 ILE A C 1
ATOM 748 O O . ILE A 1 94 ? 19.542 -17.704 -4.243 1.00 96.38 94 ILE A O 1
ATOM 752 N N . GLY A 1 95 ? 19.358 -15.467 -4.311 1.00 94.69 95 GLY A N 1
ATOM 753 C CA . GLY A 1 95 ? 19.861 -15.220 -2.966 1.00 94.69 95 GLY A CA 1
ATOM 754 C C . GLY A 1 95 ? 18.920 -15.694 -1.853 1.00 94.69 95 GLY A C 1
ATOM 755 O O . GLY A 1 95 ? 17.775 -16.109 -2.064 1.00 94.69 95 GLY A O 1
ATOM 756 N N . LYS A 1 96 ? 19.405 -15.590 -0.613 1.00 95.75 96 LYS A N 1
ATOM 757 C CA . LYS A 1 96 ? 18.626 -15.912 0.589 1.00 95.75 96 LYS A CA 1
ATOM 758 C C . LYS A 1 96 ? 17.380 -15.019 0.695 1.00 95.75 96 LYS A C 1
ATOM 760 O O . LYS A 1 96 ? 17.410 -13.842 0.350 1.00 95.75 96 LYS A O 1
ATOM 765 N N . LYS A 1 97 ? 16.288 -15.575 1.234 1.00 95.88 97 LYS A N 1
ATOM 766 C CA . LYS A 1 97 ? 15.064 -14.821 1.540 1.00 95.88 97 LYS A CA 1
ATOM 767 C C . LYS A 1 97 ? 15.286 -13.823 2.681 1.00 95.88 97 LYS A C 1
ATOM 769 O O . LYS A 1 97 ? 15.702 -14.211 3.774 1.00 95.88 97 LYS A O 1
ATOM 774 N N . GLU A 1 98 ? 14.890 -12.577 2.446 1.00 95.88 98 GLU A N 1
ATOM 775 C CA . GLU A 1 98 ? 14.971 -11.475 3.403 1.00 95.88 98 GLU A CA 1
ATOM 776 C C . GLU A 1 98 ? 14.071 -11.659 4.633 1.00 95.88 98 GLU A C 1
ATOM 778 O O . GLU A 1 98 ? 12.888 -12.019 4.533 1.00 95.88 98 GLU A O 1
ATOM 783 N N . ASN A 1 99 ? 14.615 -11.332 5.810 1.00 96.75 99 ASN A N 1
ATOM 784 C CA . ASN A 1 99 ? 13.894 -11.361 7.083 1.00 96.75 99 ASN A CA 1
ATOM 785 C C . ASN A 1 99 ? 13.153 -10.035 7.332 1.00 96.75 99 ASN A C 1
ATOM 787 O O . ASN A 1 99 ? 13.580 -9.192 8.118 1.00 96.75 99 ASN A O 1
ATOM 791 N N . LYS A 1 100 ? 12.038 -9.853 6.621 1.00 96.56 100 LYS A N 1
ATOM 792 C CA . LYS A 1 100 ? 11.230 -8.624 6.633 1.00 96.56 100 LYS A CA 1
ATOM 793 C C . LYS A 1 100 ? 10.383 -8.450 7.904 1.00 96.56 100 LYS A C 1
ATOM 795 O O . LYS A 1 100 ? 9.935 -9.429 8.501 1.00 96.56 100 LYS A O 1
ATOM 800 N N . LEU A 1 101 ? 10.051 -7.194 8.224 1.00 97.31 101 LEU A N 1
ATOM 801 C CA . LEU A 1 101 ? 9.040 -6.808 9.224 1.00 97.31 101 LEU A CA 1
ATOM 802 C C . LEU A 1 101 ? 7.656 -7.405 8.898 1.00 97.31 101 LEU A C 1
ATOM 804 O O . LEU A 1 101 ? 7.053 -8.112 9.712 1.00 97.31 101 LEU A O 1
ATOM 808 N N . GLY A 1 102 ? 7.175 -7.125 7.686 1.00 96.69 102 GLY A N 1
ATOM 809 C CA . GLY A 1 102 ? 5.858 -7.497 7.176 1.00 96.69 102 GLY A CA 1
ATOM 810 C C . GLY A 1 102 ? 5.911 -8.370 5.923 1.00 96.69 102 GLY A C 1
ATOM 811 O O . GLY A 1 102 ? 6.983 -8.674 5.394 1.00 96.69 102 GLY A O 1
ATOM 812 N N . LEU A 1 103 ? 4.734 -8.811 5.472 1.00 96.31 103 LEU A N 1
ATOM 813 C CA . LEU A 1 103 ? 4.519 -9.697 4.320 1.00 96.31 103 LEU A CA 1
ATOM 814 C C . LEU A 1 103 ? 5.437 -10.931 4.340 1.00 96.31 103 LEU A C 1
ATOM 816 O O . LEU A 1 103 ? 5.934 -11.387 3.310 1.00 96.31 103 LEU A O 1
ATOM 820 N N . ARG A 1 104 ? 5.676 -11.491 5.532 1.00 96.69 104 ARG A N 1
ATOM 821 C CA . ARG A 1 104 ? 6.689 -12.538 5.774 1.00 96.69 104 ARG A CA 1
ATOM 822 C C . ARG A 1 104 ? 6.407 -13.857 5.040 1.00 96.69 104 ARG A C 1
ATOM 824 O O . ARG A 1 104 ? 7.335 -14.630 4.795 1.00 96.69 104 ARG A O 1
ATOM 831 N N . ALA A 1 105 ? 5.160 -14.084 4.622 1.00 95.25 105 ALA A N 1
ATOM 832 C CA . ALA A 1 105 ? 4.793 -15.170 3.713 1.00 95.25 105 ALA A CA 1
ATOM 833 C C . ALA A 1 105 ? 5.492 -15.031 2.343 1.00 95.25 105 ALA A C 1
ATOM 835 O O . ALA A 1 105 ? 6.112 -15.986 1.878 1.00 95.25 105 ALA A O 1
ATOM 836 N N . SER A 1 106 ? 5.513 -13.828 1.755 1.00 95.25 106 SER A N 1
ATOM 837 C CA . SER A 1 106 ? 6.158 -13.566 0.459 1.00 95.25 106 SER A CA 1
ATOM 838 C C . SER A 1 106 ? 7.679 -13.752 0.508 1.00 95.25 106 SER A C 1
ATOM 840 O O . SER A 1 106 ? 8.348 -13.365 1.477 1.00 95.25 106 SER A O 1
ATOM 842 N N . SER A 1 107 ? 8.245 -14.346 -0.540 1.00 94.50 107 SER A N 1
ATOM 843 C CA . SER A 1 107 ? 9.683 -14.323 -0.811 1.00 94.50 107 SER A CA 1
ATOM 844 C C . SER A 1 107 ? 10.113 -12.946 -1.311 1.00 94.50 107 SER A C 1
ATOM 846 O O . SER A 1 107 ? 9.460 -12.345 -2.155 1.00 94.50 107 SER A O 1
ATOM 848 N N . THR A 1 108 ? 11.238 -12.468 -0.796 1.00 96.00 108 THR A N 1
ATOM 849 C CA . THR A 1 108 ? 11.990 -11.337 -1.344 1.00 96.00 108 THR A CA 1
ATOM 850 C C . THR A 1 108 ? 13.436 -11.774 -1.242 1.00 96.00 108 THR A C 1
ATOM 852 O O . THR A 1 108 ? 13.851 -12.150 -0.148 1.00 96.00 108 THR A O 1
ATOM 855 N N . CYS A 1 109 ? 14.137 -11.824 -2.365 1.00 96.06 109 CYS A N 1
ATOM 856 C CA . CYS A 1 109 ? 15.495 -12.341 -2.478 1.00 96.06 109 CYS A CA 1
ATOM 857 C C . CYS A 1 109 ? 16.254 -11.441 -3.452 1.00 96.06 109 CYS A C 1
ATOM 859 O O . CYS A 1 109 ? 15.656 -10.965 -4.419 1.00 96.06 109 CYS A O 1
ATOM 861 N N . ALA A 1 110 ? 17.554 -11.255 -3.241 1.00 95.19 110 ALA A N 1
ATOM 862 C CA . ALA A 1 110 ? 18.422 -10.752 -4.298 1.00 95.19 110 ALA A CA 1
ATOM 863 C C . ALA A 1 110 ? 18.487 -11.764 -5.458 1.00 95.19 110 ALA A C 1
ATOM 865 O O . ALA A 1 110 ? 18.414 -12.974 -5.232 1.00 95.19 110 ALA A O 1
ATOM 866 N N . LEU A 1 111 ? 18.646 -11.266 -6.683 1.00 95.69 111 LEU A N 1
ATOM 867 C CA . LEU A 1 111 ? 18.976 -12.062 -7.864 1.00 95.69 111 LEU A CA 1
ATOM 868 C C . LEU A 1 111 ? 20.355 -11.615 -8.347 1.00 95.69 111 LEU A C 1
ATOM 870 O O . LEU A 1 111 ? 20.572 -10.417 -8.529 1.00 95.69 111 LEU A O 1
ATOM 874 N N . ALA A 1 112 ? 21.270 -12.560 -8.531 1.00 95.75 112 ALA A N 1
ATOM 875 C CA . ALA A 1 112 ? 22.566 -12.320 -9.149 1.00 95.75 112 ALA A CA 1
ATOM 876 C C . ALA A 1 112 ? 22.620 -13.043 -10.499 1.00 95.75 112 ALA A C 1
ATOM 878 O O . ALA A 1 112 ? 22.145 -14.172 -10.619 1.00 95.75 112 ALA A O 1
ATOM 879 N N . PHE A 1 113 ? 23.176 -12.370 -11.501 1.00 96.56 113 PHE A N 1
ATOM 880 C CA . PHE A 1 113 ? 23.279 -12.851 -12.873 1.00 96.56 113 PHE A CA 1
ATOM 881 C C . PHE A 1 113 ? 24.768 -12.923 -13.222 1.00 96.56 113 PHE A C 1
ATOM 883 O O . PHE A 1 113 ? 25.389 -11.892 -13.470 1.00 96.56 113 PHE A O 1
ATOM 890 N N . ASP A 1 114 ? 25.341 -14.123 -13.197 1.00 96.69 114 ASP A N 1
ATOM 891 C CA . ASP A 1 114 ? 26.730 -14.380 -13.580 1.00 96.69 114 ASP A CA 1
ATOM 892 C C . ASP A 1 114 ? 26.757 -14.980 -14.990 1.00 96.69 114 ASP A C 1
ATOM 894 O O . ASP A 1 114 ? 26.334 -16.112 -15.193 1.00 96.69 114 ASP A O 1
ATOM 898 N N . ASN A 1 115 ? 27.190 -14.199 -15.985 1.00 95.12 115 ASN A N 1
ATOM 899 C CA . ASN A 1 115 ? 27.318 -14.635 -17.385 1.00 95.12 115 ASN A CA 1
ATOM 900 C C . ASN A 1 115 ? 26.059 -15.307 -17.993 1.00 95.12 115 ASN A C 1
ATOM 902 O O . ASN A 1 115 ? 26.157 -16.100 -18.934 1.00 95.12 115 ASN A O 1
ATOM 906 N N . VAL A 1 116 ? 24.868 -14.953 -17.489 1.00 96.19 116 VAL A N 1
ATOM 907 C CA . VAL A 1 116 ? 23.569 -15.488 -17.930 1.00 96.19 116 VAL A CA 1
ATOM 908 C C . VAL A 1 116 ? 23.357 -15.231 -19.421 1.00 96.19 116 VAL A C 1
ATOM 910 O O . VAL A 1 116 ? 23.294 -14.085 -19.870 1.00 96.19 116 VAL A O 1
ATOM 913 N N . LYS A 1 117 ? 23.204 -16.309 -20.193 1.00 93.31 117 LYS A N 1
ATOM 914 C CA . LYS A 1 117 ? 22.961 -16.250 -21.639 1.00 93.31 117 LYS A CA 1
ATOM 915 C C . LYS A 1 117 ? 21.463 -16.225 -21.917 1.00 93.31 117 LYS A C 1
ATOM 917 O O . LYS A 1 117 ? 20.742 -17.143 -21.538 1.00 93.31 117 LYS A O 1
ATOM 922 N N . VAL A 1 118 ? 21.010 -15.198 -22.630 1.00 93.94 118 VAL A N 1
ATOM 923 C CA . VAL A 1 118 ? 19.606 -15.019 -23.022 1.00 93.94 118 VAL A CA 1
ATOM 924 C C . VAL A 1 118 ? 19.518 -14.948 -24.545 1.00 93.94 118 VAL A C 1
ATOM 926 O O . VAL A 1 118 ? 20.308 -14.261 -25.187 1.00 93.94 118 VAL A O 1
ATOM 929 N N . SER A 1 119 ? 18.573 -15.681 -25.134 1.00 93.25 119 SER A N 1
ATOM 930 C CA . SER A 1 119 ? 18.324 -15.658 -26.580 1.00 93.25 119 SER A CA 1
ATOM 931 C C . SER A 1 119 ? 17.549 -14.398 -26.979 1.00 93.25 119 SER A C 1
ATOM 933 O O . SER A 1 119 ? 16.683 -13.951 -26.234 1.00 93.25 119 SER A O 1
ATOM 935 N N . GLU A 1 120 ? 17.792 -13.862 -28.176 1.00 92.94 120 GLU A N 1
ATOM 936 C CA . GLU A 1 120 ? 17.074 -12.693 -28.714 1.00 92.94 120 GLU A CA 1
ATOM 937 C C . GLU A 1 120 ? 15.544 -12.872 -28.707 1.00 92.94 120 GLU A C 1
ATOM 939 O O . GLU A 1 120 ? 14.810 -11.947 -28.370 1.00 92.94 120 GLU A O 1
ATOM 944 N N . LYS A 1 121 ? 15.053 -14.097 -28.942 1.00 94.94 121 LYS A N 1
ATOM 945 C CA . LYS A 1 121 ? 13.618 -14.443 -28.871 1.00 94.94 121 LYS A CA 1
ATOM 946 C C . LYS A 1 121 ? 12.980 -14.241 -27.483 1.00 94.94 121 LYS A C 1
ATOM 948 O O . LYS A 1 121 ? 11.760 -14.283 -27.369 1.00 94.94 121 LYS A O 1
ATOM 953 N N . ASN A 1 122 ? 13.792 -14.087 -26.434 1.00 94.50 122 ASN A N 1
ATOM 954 C CA . ASN A 1 122 ? 13.347 -13.837 -25.064 1.00 94.50 122 ASN A CA 1
ATOM 955 C C . ASN A 1 122 ? 13.320 -12.331 -24.721 1.00 94.50 122 ASN A C 1
ATOM 957 O O . ASN A 1 122 ? 13.043 -11.981 -23.572 1.00 94.50 122 ASN A O 1
ATOM 961 N N . VAL A 1 123 ? 13.602 -11.429 -25.670 1.00 93.88 123 VAL A N 1
ATOM 962 C CA . VAL A 1 123 ? 13.343 -9.993 -25.492 1.00 93.88 123 VAL A CA 1
ATOM 963 C C . VAL A 1 123 ? 11.833 -9.776 -25.366 1.00 93.88 123 VAL A C 1
ATOM 965 O O . VAL A 1 123 ? 11.052 -10.186 -26.224 1.00 93.88 123 VAL A O 1
ATOM 968 N N . LEU A 1 124 ? 11.406 -9.126 -24.283 1.00 91.44 124 LEU A N 1
ATOM 969 C CA . LEU A 1 124 ? 10.011 -8.745 -24.090 1.00 91.44 124 LEU A CA 1
ATOM 970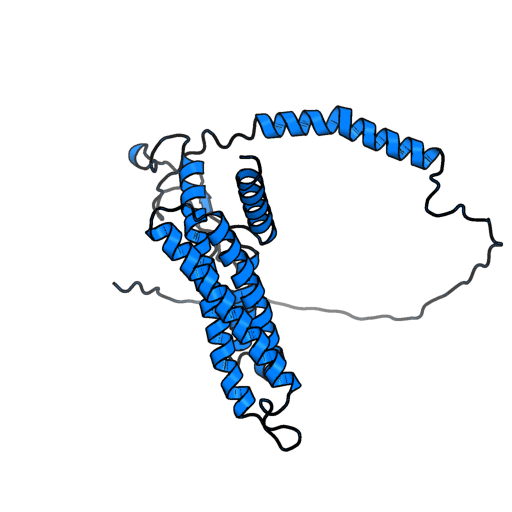 C C . LEU A 1 124 ? 9.744 -7.434 -24.837 1.00 91.44 124 LEU A C 1
ATOM 972 O O . LEU A 1 124 ? 10.106 -6.360 -24.355 1.00 91.44 124 LEU A O 1
ATOM 976 N N . GLY A 1 125 ? 9.084 -7.535 -25.991 1.00 92.19 125 GLY A N 1
ATOM 977 C CA . GLY A 1 125 ? 8.765 -6.393 -26.847 1.00 92.19 125 GLY A CA 1
ATOM 978 C C . GLY A 1 125 ? 9.958 -5.965 -27.703 1.00 92.19 125 GLY A C 1
ATOM 979 O O . GLY A 1 125 ? 10.599 -6.795 -28.338 1.00 92.19 125 GLY A O 1
ATOM 980 N N . GLU A 1 126 ? 10.238 -4.666 -27.742 1.00 90.75 126 GLU A N 1
ATOM 981 C CA . GLU A 1 126 ? 11.297 -4.072 -28.560 1.00 90.75 126 GLU A CA 1
ATOM 982 C C . GLU A 1 126 ? 12.567 -3.777 -27.748 1.00 90.75 126 GLU A C 1
ATOM 984 O O . GLU A 1 126 ? 12.523 -3.347 -26.587 1.00 90.75 126 GLU A O 1
ATOM 989 N N . VAL A 1 127 ? 13.722 -3.936 -28.401 1.00 89.06 127 VAL A N 1
ATOM 990 C CA . VAL A 1 127 ? 15.029 -3.547 -27.857 1.00 89.06 127 VAL A CA 1
ATOM 991 C C . VAL A 1 127 ? 15.026 -2.053 -27.513 1.00 89.06 127 VAL A C 1
ATOM 993 O O . VAL A 1 127 ? 14.593 -1.205 -28.290 1.00 89.06 127 VAL A O 1
ATOM 996 N N . GLY A 1 128 ? 15.497 -1.721 -26.312 1.00 87.75 128 GLY A N 1
ATOM 997 C CA . GLY A 1 128 ? 15.564 -0.349 -25.808 1.00 87.75 128 GLY A CA 1
ATOM 998 C C . GLY A 1 128 ? 14.255 0.249 -25.272 1.00 87.75 128 GLY A C 1
ATOM 999 O O . GLY A 1 128 ? 14.295 1.371 -24.763 1.00 87.75 128 GLY A O 1
ATOM 1000 N N . GLN A 1 129 ? 13.127 -0.476 -25.334 1.00 87.12 129 GLN A N 1
ATOM 1001 C CA . GLN A 1 129 ? 11.813 -0.043 -24.818 1.00 87.12 129 GLN A CA 1
ATOM 1002 C C . GLN A 1 129 ? 11.460 -0.609 -23.426 1.00 87.12 129 GLN A C 1
ATOM 1004 O O . GLN A 1 129 ? 10.387 -0.334 -22.889 1.00 87.12 129 GLN A O 1
ATOM 1009 N N . GLY A 1 130 ? 12.362 -1.354 -22.784 1.00 88.25 130 GLY A N 1
ATOM 1010 C CA . GLY A 1 130 ? 12.140 -2.023 -21.497 1.00 88.25 130 GLY A CA 1
ATOM 1011 C C . GLY A 1 130 ? 11.660 -1.102 -20.369 1.00 88.25 130 GLY A C 1
ATOM 1012 O O . GLY A 1 130 ? 10.803 -1.500 -19.580 1.00 88.25 130 GLY A O 1
ATOM 1013 N N . TYR A 1 131 ? 12.130 0.151 -20.323 1.00 86.75 131 TYR A N 1
ATOM 1014 C CA . TYR A 1 131 ? 11.646 1.135 -19.345 1.00 86.75 131 TYR A CA 1
ATOM 1015 C C . TYR A 1 131 ? 10.158 1.472 -19.528 1.00 86.75 131 TYR A C 1
ATOM 1017 O O . TYR A 1 131 ? 9.421 1.551 -18.546 1.00 86.75 131 TYR A O 1
ATOM 1025 N N . LYS A 1 132 ? 9.699 1.618 -20.781 1.00 87.12 132 LYS A N 1
ATOM 1026 C CA . LYS A 1 132 ? 8.294 1.892 -21.128 1.00 87.12 132 LYS A CA 1
ATOM 1027 C C . LYS A 1 132 ? 7.383 0.760 -20.649 1.00 87.12 132 LYS A C 1
ATOM 1029 O O . LYS A 1 132 ? 6.318 1.031 -20.097 1.00 87.12 132 LYS A O 1
ATOM 1034 N N . TYR A 1 133 ? 7.817 -0.492 -20.803 1.00 89.44 133 TYR A N 1
ATOM 1035 C CA . TYR A 1 133 ? 7.074 -1.654 -20.311 1.00 89.44 133 TYR A CA 1
ATOM 1036 C C . TYR A 1 133 ? 7.046 -1.697 -18.777 1.00 89.44 133 TYR A C 1
ATOM 1038 O O . TYR A 1 133 ? 5.969 -1.800 -18.189 1.00 89.44 133 TYR A O 1
ATOM 1046 N N . ALA A 1 134 ? 8.198 -1.515 -18.122 1.00 88.19 134 ALA A N 1
ATOM 1047 C CA . ALA A 1 134 ? 8.297 -1.518 -16.663 1.00 88.19 134 ALA A CA 1
ATOM 1048 C C . ALA A 1 134 ? 7.433 -0.425 -16.006 1.00 88.19 134 ALA A C 1
ATOM 1050 O O . ALA A 1 134 ? 6.676 -0.713 -15.078 1.00 88.19 134 ALA A O 1
ATOM 1051 N N . ILE A 1 135 ? 7.490 0.821 -16.496 1.00 86.44 135 ILE A N 1
ATOM 1052 C CA . ILE A 1 135 ? 6.686 1.915 -15.931 1.00 86.44 135 ILE A CA 1
ATOM 1053 C C . ILE A 1 135 ? 5.191 1.752 -16.235 1.00 86.44 135 ILE A C 1
ATOM 1055 O O . ILE A 1 135 ? 4.365 2.092 -15.390 1.00 86.44 135 ILE A O 1
ATOM 1059 N N . GLY A 1 136 ? 4.832 1.179 -17.392 1.00 87.00 136 GLY A N 1
ATOM 1060 C CA . GLY A 1 136 ? 3.452 0.816 -17.723 1.00 87.00 136 GLY A CA 1
ATOM 1061 C C . GLY A 1 136 ? 2.864 -0.166 -16.710 1.00 87.00 136 GLY A C 1
ATOM 1062 O O . GLY A 1 136 ? 1.842 0.128 -16.090 1.00 87.00 136 GLY A O 1
ATOM 1063 N N . MET A 1 137 ? 3.569 -1.273 -16.454 1.00 89.31 137 MET A N 1
ATOM 1064 C CA . MET A 1 137 ? 3.160 -2.272 -15.459 1.00 89.31 137 MET A CA 1
ATOM 1065 C C . MET A 1 137 ? 3.055 -1.681 -14.045 1.00 89.31 137 MET A C 1
ATOM 1067 O O . MET A 1 137 ? 2.084 -1.952 -13.345 1.00 89.31 137 MET A O 1
ATOM 1071 N N . LEU A 1 138 ? 4.004 -0.831 -13.633 1.00 90.69 138 LEU A N 1
ATOM 1072 C CA . LEU A 1 138 ? 3.975 -0.170 -12.319 1.00 90.69 138 LEU A CA 1
ATOM 1073 C C . LEU A 1 138 ? 2.824 0.840 -12.171 1.00 90.69 138 LEU A C 1
ATOM 1075 O O . LEU A 1 138 ? 2.315 1.027 -11.067 1.00 90.69 138 LEU A O 1
ATOM 1079 N N . ASN A 1 139 ? 2.390 1.497 -13.252 1.00 89.69 139 ASN A N 1
ATOM 1080 C CA . ASN A 1 139 ? 1.230 2.392 -13.204 1.00 89.69 139 ASN A CA 1
ATOM 1081 C C . ASN A 1 139 ? -0.066 1.617 -12.907 1.00 89.69 139 ASN A C 1
ATOM 1083 O O . ASN A 1 139 ? -0.878 2.089 -12.113 1.00 89.69 139 ASN A O 1
ATOM 1087 N N . GLU A 1 140 ? -0.245 0.426 -13.488 1.00 92.38 140 GLU A N 1
ATOM 1088 C CA . GLU A 1 140 ? -1.373 -0.463 -13.166 1.00 92.38 140 GLU A CA 1
ATOM 1089 C C . GLU A 1 140 ? -1.210 -1.121 -11.780 1.00 92.38 140 GLU A C 1
ATOM 1091 O O . GLU A 1 140 ? -2.168 -1.176 -11.004 1.00 92.38 140 GLU A O 1
ATOM 1096 N N . GLY A 1 141 ? 0.011 -1.538 -11.422 1.00 95.19 141 GLY A N 1
ATOM 1097 C CA . GLY A 1 141 ? 0.346 -2.167 -10.137 1.00 95.19 141 GLY A CA 1
ATOM 1098 C C . GLY A 1 141 ? -0.041 -1.331 -8.912 1.00 95.19 141 GLY A C 1
ATOM 1099 O O . GLY A 1 141 ? -0.583 -1.867 -7.942 1.00 95.19 141 GLY A O 1
ATOM 1100 N N . ARG A 1 142 ? 0.069 0.005 -8.998 1.00 97.44 142 ARG A N 1
ATOM 1101 C CA . ARG A 1 142 ? -0.401 0.949 -7.961 1.00 97.44 142 ARG A CA 1
ATOM 1102 C C . ARG A 1 142 ? -1.858 0.730 -7.542 1.00 97.44 142 ARG A C 1
ATOM 1104 O O . ARG A 1 142 ? -2.150 0.833 -6.351 1.00 97.44 142 ARG A O 1
ATOM 1111 N N . ILE A 1 143 ? -2.755 0.392 -8.473 1.00 98.19 143 ILE A N 1
ATOM 1112 C CA . ILE A 1 143 ? -4.168 0.094 -8.167 1.00 98.19 143 ILE A CA 1
ATOM 1113 C C . ILE A 1 143 ? -4.266 -1.203 -7.347 1.00 98.19 143 ILE A C 1
ATOM 1115 O O . ILE A 1 143 ? -5.002 -1.266 -6.362 1.00 98.19 143 ILE A O 1
ATOM 1119 N N . GLY A 1 144 ? -3.466 -2.215 -7.698 1.00 97.88 144 GLY A N 1
ATOM 1120 C CA . GLY A 1 144 ? -3.348 -3.463 -6.941 1.00 97.88 144 GLY A CA 1
ATOM 1121 C C . GLY A 1 144 ? -2.819 -3.250 -5.520 1.00 97.88 144 GLY A C 1
ATOM 1122 O O . GLY A 1 144 ? -3.372 -3.806 -4.569 1.00 97.88 144 GLY A O 1
ATOM 1123 N N . ILE A 1 145 ? -1.810 -2.389 -5.344 1.00 98.12 145 ILE A N 1
ATOM 1124 C CA . ILE A 1 145 ? -1.311 -2.019 -4.011 1.00 98.12 145 ILE A CA 1
ATOM 1125 C C . ILE A 1 145 ? -2.368 -1.249 -3.212 1.00 98.12 145 ILE A C 1
ATOM 1127 O O . ILE A 1 145 ? -2.533 -1.515 -2.020 1.00 98.12 145 ILE A O 1
ATOM 1131 N N . ALA A 1 146 ? -3.125 -0.353 -3.852 1.00 98.69 146 ALA A N 1
ATOM 1132 C CA . ALA A 1 146 ? -4.204 0.375 -3.190 1.00 98.69 146 ALA A CA 1
ATOM 1133 C C . ALA A 1 146 ? -5.297 -0.573 -2.663 1.00 98.69 146 ALA A C 1
ATOM 1135 O O . ALA A 1 146 ? -5.669 -0.514 -1.488 1.00 98.69 146 ALA A O 1
ATOM 1136 N N . ALA A 1 147 ? -5.732 -1.523 -3.496 1.00 98.69 147 ALA A N 1
ATOM 1137 C CA . ALA A 1 147 ? -6.683 -2.564 -3.113 1.00 98.69 147 ALA A CA 1
ATOM 1138 C C . ALA A 1 147 ? -6.147 -3.478 -1.994 1.00 98.69 147 ALA A C 1
ATOM 1140 O O . ALA A 1 147 ? -6.886 -3.827 -1.071 1.00 98.69 147 ALA A O 1
ATOM 1141 N N . GLN A 1 148 ? -4.857 -3.829 -2.026 1.00 98.56 148 GLN A N 1
ATOM 1142 C CA . GLN A 1 148 ? -4.219 -4.616 -0.970 1.00 98.56 148 GLN A CA 1
ATOM 1143 C C . GLN A 1 148 ? -4.201 -3.864 0.371 1.00 98.56 148 GLN A C 1
ATOM 1145 O O . GLN A 1 148 ? -4.554 -4.447 1.396 1.00 98.56 148 GLN A O 1
ATOM 1150 N N . MET A 1 149 ? -3.815 -2.583 0.377 1.00 98.69 149 MET A N 1
ATOM 1151 C CA . MET A 1 149 ? -3.793 -1.759 1.591 1.00 98.69 149 MET A CA 1
ATOM 1152 C C . MET A 1 149 ? -5.198 -1.547 2.158 1.00 98.69 149 MET A C 1
ATOM 1154 O O . MET A 1 149 ? -5.391 -1.691 3.365 1.00 98.69 149 MET A O 1
ATOM 1158 N N . LEU A 1 150 ? -6.190 -1.306 1.297 1.00 98.75 150 LEU A N 1
ATOM 1159 C CA . LEU A 1 150 ? -7.598 -1.226 1.680 1.00 98.75 150 LEU A CA 1
ATOM 1160 C C . LEU A 1 150 ? -8.094 -2.524 2.336 1.00 98.75 150 LEU A C 1
ATOM 1162 O O . LEU A 1 150 ? -8.666 -2.478 3.423 1.00 98.75 150 LEU A O 1
ATOM 1166 N N . GLY A 1 151 ? -7.867 -3.680 1.703 1.00 98.75 151 GLY A N 1
ATOM 1167 C CA . GLY A 1 151 ? -8.304 -4.978 2.230 1.00 98.75 151 GLY A CA 1
ATOM 1168 C C . GLY A 1 151 ? -7.617 -5.348 3.548 1.00 98.75 151 GLY A C 1
ATOM 1169 O O . GLY A 1 151 ? -8.261 -5.854 4.465 1.00 98.75 151 GLY A O 1
ATOM 1170 N N . LEU A 1 152 ? -6.325 -5.031 3.674 1.00 98.50 152 LEU A N 1
ATOM 1171 C CA . LEU A 1 152 ? -5.556 -5.181 4.909 1.00 98.50 152 LEU A CA 1
ATOM 1172 C C . LEU A 1 152 ? -6.149 -4.321 6.035 1.00 98.50 152 LEU A C 1
ATOM 1174 O O . LEU A 1 152 ? -6.386 -4.819 7.136 1.00 98.50 152 LEU A O 1
ATOM 1178 N N . ALA A 1 153 ? -6.397 -3.040 5.759 1.00 98.75 153 ALA A N 1
ATOM 1179 C CA . ALA A 1 153 ? -6.910 -2.092 6.738 1.00 98.75 153 ALA A CA 1
ATOM 1180 C C . ALA A 1 153 ? -8.339 -2.442 7.183 1.00 98.75 153 ALA A C 1
ATOM 1182 O O . ALA A 1 153 ? -8.611 -2.468 8.383 1.00 98.75 153 ALA A O 1
ATOM 1183 N N . GLN A 1 154 ? -9.213 -2.799 6.235 1.00 98.88 154 GLN A N 1
ATOM 1184 C CA . GLN A 1 154 ? -10.573 -3.262 6.511 1.00 98.88 154 GLN A CA 1
ATOM 1185 C C . GLN A 1 154 ? -10.566 -4.534 7.370 1.00 98.88 154 GLN A C 1
ATOM 1187 O O . GLN A 1 154 ? -11.217 -4.561 8.407 1.00 98.88 154 GLN A O 1
ATOM 1192 N N . GLY A 1 155 ? -9.765 -5.547 7.015 1.00 98.62 155 GLY A N 1
ATOM 1193 C CA . GLY A 1 155 ? -9.664 -6.777 7.809 1.00 98.62 155 GLY A CA 1
ATOM 1194 C C . GLY A 1 155 ? -9.182 -6.528 9.243 1.00 98.62 155 GLY A C 1
ATOM 1195 O O . GLY A 1 155 ? -9.694 -7.131 10.183 1.00 98.62 155 GLY A O 1
ATOM 1196 N N . CYS A 1 156 ? -8.245 -5.596 9.440 1.00 98.69 156 CYS A N 1
ATOM 1197 C CA . CYS A 1 156 ? -7.812 -5.178 10.774 1.00 98.69 156 CYS A CA 1
ATOM 1198 C C . CYS A 1 156 ? -8.962 -4.536 11.575 1.00 98.69 156 CYS A C 1
ATOM 1200 O O . CYS A 1 156 ? -9.245 -4.942 12.704 1.00 98.69 156 CYS A O 1
ATOM 1202 N N . PHE A 1 157 ? -9.670 -3.586 10.956 1.00 98.81 157 PHE A N 1
ATOM 1203 C CA . PHE A 1 157 ? -10.818 -2.890 11.539 1.00 98.81 157 PHE A CA 1
ATOM 1204 C C . PHE A 1 157 ? -11.952 -3.858 11.921 1.00 98.81 157 PHE A C 1
ATOM 1206 O O . PHE A 1 157 ? -12.470 -3.795 13.039 1.00 98.81 157 PHE A O 1
ATOM 1213 N N . ASP A 1 158 ? -12.270 -4.811 11.042 1.00 98.62 158 ASP A N 1
ATOM 1214 C CA . ASP A 1 158 ? -13.324 -5.814 11.233 1.00 98.62 158 ASP A CA 1
ATOM 1215 C C . ASP A 1 158 ? -13.006 -6.810 12.359 1.00 98.62 158 ASP A C 1
ATOM 1217 O O . ASP A 1 158 ? -13.921 -7.308 13.012 1.00 98.62 158 ASP A O 1
ATOM 1221 N N . HIS A 1 159 ? -11.726 -7.072 12.651 1.00 97.88 159 HIS A N 1
ATOM 1222 C CA . HIS A 1 159 ? -11.333 -7.834 13.842 1.00 97.88 159 HIS A CA 1
ATOM 1223 C C . HIS A 1 159 ? -11.403 -6.999 15.131 1.00 97.88 159 HIS A C 1
ATOM 1225 O O . HIS A 1 159 ? -11.767 -7.529 16.184 1.00 97.88 159 HIS A O 1
ATOM 1231 N N . THR A 1 160 ? -11.070 -5.706 15.082 1.00 98.56 160 THR A N 1
ATOM 1232 C CA . THR A 1 160 ? -10.995 -4.863 16.285 1.00 98.56 160 THR A CA 1
ATOM 1233 C C . THR A 1 160 ? -12.343 -4.301 16.739 1.00 98.56 160 THR A C 1
ATOM 1235 O O . THR A 1 160 ? -12.611 -4.273 17.944 1.00 98.56 160 THR A O 1
ATOM 1238 N N . VAL A 1 161 ? -13.225 -3.864 15.834 1.00 98.44 161 VAL A N 1
ATOM 1239 C CA . VAL A 1 161 ? -14.508 -3.260 16.240 1.00 98.44 161 VAL A CA 1
ATOM 1240 C C . VAL A 1 161 ? -15.367 -4.218 17.086 1.00 98.44 161 VAL A C 1
ATOM 1242 O O . VAL A 1 161 ? -15.836 -3.779 18.143 1.00 98.44 161 VAL A O 1
ATOM 1245 N N . PRO A 1 162 ? -15.519 -5.520 16.756 1.00 98.38 162 PRO A N 1
ATOM 1246 C CA . PRO A 1 162 ? -16.202 -6.483 17.622 1.00 98.38 162 PRO A CA 1
ATOM 1247 C C . PRO A 1 162 ? -15.599 -6.576 19.029 1.00 98.38 162 PRO A C 1
ATOM 1249 O O . PRO A 1 162 ? -16.352 -6.577 20.002 1.00 98.38 162 PRO A O 1
ATOM 1252 N N . TYR A 1 163 ? -14.267 -6.557 19.164 1.00 98.12 163 TYR A N 1
ATOM 1253 C CA . TYR A 1 163 ? -13.603 -6.558 20.473 1.00 98.12 163 TYR A CA 1
ATOM 1254 C C . TYR A 1 163 ? -13.984 -5.327 21.307 1.00 98.12 163 TYR A C 1
ATOM 1256 O O . TYR A 1 163 ? -14.337 -5.466 22.479 1.00 98.12 163 TYR A O 1
ATOM 1264 N N . THR A 1 164 ? -14.016 -4.123 20.719 1.00 98.12 164 THR A N 1
ATOM 1265 C CA . THR A 1 164 ? -14.433 -2.909 21.458 1.00 98.12 164 THR A CA 1
ATOM 1266 C C . THR A 1 164 ? -15.897 -2.960 21.921 1.00 98.12 164 THR A C 1
ATOM 1268 O O . THR A 1 164 ? -16.251 -2.327 22.918 1.00 98.12 164 THR A O 1
ATOM 1271 N N . LYS A 1 165 ? -16.742 -3.754 21.245 1.00 98.19 165 LYS A N 1
ATOM 1272 C CA . LYS A 1 165 ? -18.145 -4.023 21.609 1.00 98.19 165 LYS A CA 1
ATOM 1273 C C . LYS A 1 165 ? -18.322 -5.193 22.591 1.00 98.19 165 LYS A C 1
ATOM 1275 O O . LYS A 1 165 ? -19.433 -5.404 23.065 1.00 98.19 165 LYS A O 1
ATOM 1280 N N . GLN A 1 166 ? -17.260 -5.929 22.918 1.00 97.62 166 GLN A N 1
ATOM 1281 C CA . GLN A 1 166 ? -17.258 -7.003 23.923 1.00 97.62 166 GLN A CA 1
ATOM 1282 C C . GLN A 1 166 ? -16.532 -6.585 25.210 1.00 97.62 166 GLN A C 1
ATOM 1284 O O . GLN A 1 166 ? -16.960 -6.918 26.313 1.00 97.62 166 GLN A O 1
ATOM 1289 N N . ARG A 1 167 ? -15.429 -5.839 25.088 1.00 97.75 167 ARG A N 1
ATOM 1290 C CA . ARG A 1 167 ? -14.592 -5.422 26.215 1.00 97.75 167 ARG A CA 1
ATOM 1291 C C . ARG A 1 167 ? -15.287 -4.339 27.043 1.00 97.75 167 ARG A C 1
ATOM 1293 O O . ARG A 1 167 ? -15.588 -3.264 26.531 1.00 97.75 167 ARG A O 1
ATOM 1300 N N . VAL A 1 168 ? -15.476 -4.601 28.337 1.00 98.00 168 VAL A N 1
ATOM 1301 C CA . VAL A 1 168 ? -16.061 -3.664 29.314 1.00 98.00 168 VAL A CA 1
ATOM 1302 C C . VAL A 1 168 ? -14.969 -3.037 30.183 1.00 98.00 168 VAL A C 1
ATOM 1304 O O . VAL A 1 168 ? -14.101 -3.748 30.691 1.00 98.00 168 VAL A O 1
ATOM 1307 N N . GLN A 1 169 ? -15.016 -1.716 30.371 1.00 97.31 169 GLN A N 1
ATOM 1308 C CA . GLN A 1 169 ? -14.207 -0.939 31.322 1.00 97.31 169 GLN A CA 1
ATOM 1309 C C . GLN A 1 169 ? -15.047 0.216 31.888 1.00 97.31 169 GLN A C 1
ATOM 1311 O O . GLN A 1 169 ? -15.919 0.742 31.202 1.00 97.31 169 GLN A O 1
ATOM 1316 N N . PHE A 1 170 ? -14.806 0.599 33.146 1.00 97.25 170 PHE A N 1
ATOM 1317 C CA . PHE A 1 170 ? -15.585 1.629 33.860 1.00 97.25 170 PHE A CA 1
ATOM 1318 C C . PHE A 1 170 ? -17.115 1.434 33.737 1.00 97.25 170 PHE A C 1
ATOM 1320 O O . PHE A 1 170 ? -17.863 2.375 33.486 1.00 97.25 170 PHE A O 1
ATOM 1327 N N . GLY A 1 171 ? -17.579 0.183 33.854 1.00 97.50 171 GLY A N 1
ATOM 1328 C CA . GLY A 1 171 ? -19.004 -0.173 33.841 1.00 97.50 171 GLY A CA 1
ATOM 1329 C C . GLY A 1 171 ? -19.697 -0.222 32.470 1.00 97.50 171 GLY A C 1
ATOM 1330 O O . GLY A 1 171 ? -20.862 -0.600 32.423 1.00 97.50 171 GLY A O 1
ATOM 1331 N N . LYS A 1 172 ? -19.025 0.102 31.355 1.00 97.50 172 LYS A N 1
ATOM 1332 C CA . LYS A 1 172 ? -19.617 0.038 29.999 1.00 97.50 172 LYS A CA 1
ATOM 1333 C C . LYS A 1 172 ? -18.652 -0.507 28.943 1.00 97.50 172 LYS A C 1
ATOM 1335 O O . LYS A 1 172 ? -17.465 -0.688 29.215 1.00 97.50 172 LYS A O 1
ATOM 1340 N N . ARG A 1 173 ? -19.140 -0.810 27.734 1.00 98.25 173 ARG A N 1
ATOM 1341 C CA . ARG A 1 173 ? -18.277 -1.317 26.650 1.00 98.25 173 ARG A CA 1
ATOM 1342 C C . ARG A 1 173 ? -17.323 -0.213 26.194 1.00 98.25 173 ARG A C 1
ATOM 1344 O O . ARG A 1 173 ? -17.695 0.958 26.204 1.00 98.25 173 ARG A O 1
ATOM 1351 N N . ILE A 1 174 ? -16.125 -0.568 25.730 1.00 97.94 174 ILE A N 1
ATOM 1352 C CA . ILE A 1 174 ? -15.160 0.403 25.180 1.00 97.94 174 ILE A CA 1
ATOM 1353 C C . ILE A 1 174 ? -15.771 1.182 23.999 1.00 97.94 174 ILE A C 1
ATOM 1355 O O . ILE A 1 174 ? -15.555 2.385 23.872 1.00 97.94 174 ILE A O 1
ATOM 1359 N N . PHE A 1 175 ? -16.617 0.541 23.189 1.00 98.50 175 PHE A N 1
ATOM 1360 C CA . PHE A 1 175 ? -17.370 1.203 22.120 1.00 98.50 175 PHE A CA 1
ATOM 1361 C C . PHE A 1 175 ? -18.369 2.273 22.617 1.00 98.50 175 PHE A C 1
ATOM 1363 O O . PHE A 1 175 ? -18.727 3.166 21.858 1.00 98.50 175 PHE A O 1
ATOM 1370 N N . ASP A 1 176 ? -18.816 2.238 23.876 1.00 98.56 176 ASP A N 1
ATOM 1371 C CA . ASP A 1 176 ? -19.815 3.179 24.420 1.00 98.56 176 ASP A CA 1
ATOM 1372 C C . ASP A 1 176 ? -19.187 4.470 24.989 1.00 98.56 176 ASP A C 1
ATOM 1374 O O . ASP A 1 176 ? -19.853 5.277 25.647 1.00 98.56 176 ASP A O 1
ATOM 1378 N N . PHE A 1 177 ? -17.885 4.685 24.781 1.00 98.50 177 PHE A N 1
ATOM 1379 C CA . PHE A 1 177 ? -17.219 5.957 25.058 1.00 98.50 177 PHE A CA 1
ATOM 1380 C C . PHE A 1 177 ? -17.231 6.818 23.794 1.00 98.50 177 PHE A C 1
ATOM 1382 O O . PHE A 1 177 ? -16.701 6.414 22.763 1.00 98.50 177 PHE A O 1
ATOM 1389 N N . GLN A 1 178 ? -17.776 8.034 23.877 1.00 98.44 178 GLN A N 1
ATOM 1390 C CA . GLN A 1 178 ? -17.880 8.958 22.739 1.00 98.44 178 GLN A CA 1
ATOM 1391 C C . GLN A 1 178 ? -16.529 9.176 22.025 1.00 98.44 178 GLN A C 1
ATOM 1393 O O . GLN A 1 178 ? -16.451 9.111 20.802 1.00 98.44 178 GLN A O 1
ATOM 1398 N N . ALA A 1 179 ? -15.438 9.330 22.784 1.00 97.75 179 ALA A N 1
ATOM 1399 C CA . ALA A 1 179 ? -14.086 9.471 22.237 1.00 97.75 179 ALA A CA 1
ATOM 1400 C C . ALA A 1 179 ? -13.603 8.243 21.433 1.00 97.75 179 ALA A C 1
ATOM 1402 O O . ALA A 1 179 ? -12.779 8.389 20.530 1.00 97.75 179 ALA A O 1
ATOM 1403 N N . MET A 1 180 ? -14.115 7.042 21.725 1.00 98.25 180 MET A N 1
ATOM 1404 C CA . MET A 1 180 ? -13.873 5.840 20.918 1.00 98.25 180 MET A CA 1
ATOM 1405 C C . MET A 1 180 ? -14.744 5.837 19.662 1.00 98.25 180 MET A C 1
ATOM 1407 O O . MET A 1 180 ? -14.242 5.571 18.575 1.00 98.25 180 MET A O 1
ATOM 1411 N N . GLN A 1 181 ? -16.023 6.204 19.782 1.00 98.62 181 GLN A N 1
ATOM 1412 C CA . GLN A 1 181 ? -16.949 6.295 18.646 1.00 98.62 181 GLN A CA 1
ATOM 1413 C C . GLN A 1 181 ? -16.465 7.297 17.594 1.00 98.62 181 GLN A C 1
ATOM 1415 O O . GLN A 1 181 ? -16.491 6.988 16.404 1.00 98.62 181 GLN A O 1
ATOM 1420 N N . HIS A 1 182 ? -15.961 8.460 18.019 1.00 98.75 182 HIS A N 1
ATOM 1421 C CA . HIS A 1 182 ? -15.386 9.466 17.124 1.00 98.75 182 HIS A CA 1
ATOM 1422 C C . HIS A 1 182 ? -14.160 8.926 16.368 1.00 98.75 182 HIS A C 1
ATOM 1424 O O . HIS A 1 182 ? -14.064 9.097 15.155 1.00 98.75 182 HIS A O 1
ATOM 1430 N N . GLN A 1 183 ? -13.249 8.226 17.055 1.00 98.62 183 GLN A N 1
ATOM 1431 C CA . GLN A 1 183 ? -12.069 7.622 16.425 1.00 98.62 183 GLN A CA 1
ATOM 1432 C C . GLN A 1 183 ? -12.434 6.500 15.442 1.00 98.62 183 GLN A C 1
ATOM 1434 O O . GLN A 1 183 ? -11.911 6.471 14.329 1.00 98.62 183 GLN A O 1
ATOM 1439 N N . ILE A 1 184 ? -13.348 5.605 15.828 1.00 98.69 184 ILE A N 1
ATOM 1440 C CA . ILE A 1 184 ? -13.816 4.501 14.979 1.00 98.69 184 ILE A CA 1
ATOM 1441 C C . ILE A 1 184 ? -14.529 5.052 13.738 1.00 98.69 184 ILE A C 1
ATOM 1443 O O . ILE A 1 184 ? -14.237 4.614 12.629 1.00 98.69 184 ILE A O 1
ATOM 1447 N N . SER A 1 185 ? -15.399 6.054 13.905 1.00 98.81 185 SER A N 1
ATOM 1448 C CA . SER A 1 185 ? -16.114 6.697 12.792 1.00 98.81 185 SER A CA 1
ATOM 1449 C C . SER A 1 185 ? -15.163 7.439 11.854 1.00 98.81 185 SER A C 1
ATOM 1451 O O . SER A 1 185 ? -15.300 7.320 10.641 1.00 98.81 185 SER A O 1
ATOM 1453 N N . HIS A 1 186 ? -14.158 8.146 12.386 1.00 98.81 186 HIS A N 1
ATOM 1454 C CA . HIS A 1 186 ? -13.128 8.784 11.563 1.00 98.81 186 HIS A CA 1
ATOM 1455 C C . HIS A 1 186 ? -12.402 7.754 10.688 1.00 98.81 186 HIS A C 1
ATOM 1457 O O . HIS A 1 186 ? -12.346 7.914 9.473 1.00 98.81 186 HIS A O 1
ATOM 1463 N N . VAL A 1 187 ? -11.899 6.668 11.282 1.00 98.81 187 VAL A N 1
ATOM 1464 C CA . VAL A 1 187 ? -11.198 5.605 10.542 1.00 98.81 187 VAL A CA 1
ATOM 1465 C C . VAL A 1 187 ? -12.113 4.923 9.516 1.00 98.81 187 VAL A C 1
ATOM 1467 O O . VAL A 1 187 ? -11.680 4.697 8.389 1.00 98.81 187 VAL A O 1
ATOM 1470 N N . ALA A 1 188 ? -13.380 4.661 9.853 1.00 98.88 188 ALA A N 1
ATOM 1471 C CA . ALA A 1 188 ? -14.356 4.094 8.920 1.00 98.88 188 ALA A CA 1
ATOM 1472 C C . ALA A 1 188 ? -14.574 4.984 7.681 1.00 98.88 188 ALA A C 1
ATOM 1474 O O . ALA A 1 188 ? -14.544 4.489 6.555 1.00 98.88 188 ALA A O 1
ATOM 1475 N N . THR A 1 189 ? -14.715 6.300 7.869 1.00 98.94 189 THR A N 1
ATOM 1476 C CA . THR A 1 189 ? -14.834 7.263 6.762 1.00 98.94 189 THR A CA 1
ATOM 1477 C C . THR A 1 189 ? -13.579 7.284 5.887 1.00 98.94 189 THR A C 1
ATOM 1479 O O . THR A 1 189 ? -13.686 7.316 4.662 1.00 98.94 189 THR A O 1
ATOM 1482 N N . GLN A 1 190 ? -12.385 7.210 6.485 1.00 98.81 190 GLN A N 1
ATOM 1483 C CA . GLN A 1 190 ? -11.125 7.167 5.734 1.00 98.81 190 GLN A CA 1
ATOM 1484 C C . GLN A 1 190 ? -10.981 5.870 4.913 1.00 98.81 190 GLN A C 1
ATOM 1486 O O . GLN A 1 190 ? -10.495 5.909 3.782 1.00 98.81 190 GLN A O 1
ATOM 1491 N N . LEU A 1 191 ? -11.442 4.727 5.441 1.00 98.81 191 LEU A N 1
ATOM 1492 C CA . LEU A 1 191 ? -11.506 3.458 4.703 1.00 98.81 191 LEU A CA 1
ATOM 1493 C C . LEU A 1 191 ? -12.446 3.550 3.494 1.00 98.81 191 LEU A C 1
ATOM 1495 O O . LEU A 1 191 ? -12.092 3.079 2.413 1.00 98.81 191 LEU A O 1
ATOM 1499 N N . GLU A 1 192 ? -13.612 4.183 3.646 1.00 98.88 192 GLU A N 1
ATOM 1500 C CA . GLU A 1 192 ? -14.544 4.389 2.532 1.00 98.88 192 GLU A CA 1
ATOM 1501 C C . GLU A 1 192 ? -13.975 5.351 1.477 1.00 98.88 192 GLU A C 1
ATOM 1503 O O . GLU A 1 192 ? -13.996 5.045 0.288 1.00 98.88 192 GLU A O 1
ATOM 1508 N N . ALA A 1 193 ? -13.346 6.456 1.884 1.00 98.88 193 ALA A N 1
ATOM 1509 C CA . ALA A 1 193 ? -12.656 7.347 0.950 1.00 98.88 193 ALA A CA 1
ATOM 1510 C C . ALA A 1 193 ? -11.544 6.617 0.163 1.00 98.88 193 ALA A C 1
ATOM 1512 O O . ALA A 1 193 ? -11.439 6.764 -1.058 1.00 98.88 193 ALA A O 1
ATOM 1513 N N . ALA A 1 194 ? -10.757 5.760 0.826 1.00 98.81 194 ALA A N 1
ATOM 1514 C CA . ALA A 1 194 ? -9.729 4.947 0.174 1.00 98.81 194 ALA A CA 1
ATOM 1515 C C . ALA A 1 194 ? -10.324 3.913 -0.801 1.00 98.81 194 ALA A C 1
ATOM 1517 O O . ALA A 1 194 ? -9.755 3.672 -1.871 1.00 98.81 194 ALA A O 1
ATOM 1518 N N . ARG A 1 195 ? -11.484 3.335 -0.465 1.00 98.81 195 ARG A N 1
ATOM 1519 C CA . ARG A 1 195 ? -12.259 2.431 -1.327 1.00 98.81 195 ARG A CA 1
ATOM 1520 C C . ARG A 1 195 ? -12.730 3.124 -2.600 1.00 98.81 195 ARG A C 1
ATOM 1522 O O . ARG A 1 195 ? -12.475 2.614 -3.690 1.00 98.81 195 ARG A O 1
ATOM 1529 N N . LEU A 1 196 ? -13.339 4.300 -2.471 1.00 98.81 196 LEU A N 1
ATOM 1530 C CA . LEU A 1 196 ? -13.830 5.082 -3.605 1.00 98.81 196 LEU A CA 1
ATOM 1531 C C . LEU A 1 196 ? -12.691 5.532 -4.532 1.00 98.81 196 LEU A C 1
ATOM 1533 O O . LEU A 1 196 ? -12.809 5.377 -5.746 1.00 98.81 196 LEU A O 1
ATOM 1537 N N . LEU A 1 197 ? -11.558 5.998 -3.988 1.00 98.62 197 LEU A N 1
ATOM 1538 C CA . LEU A 1 197 ? -10.370 6.327 -4.792 1.00 98.62 197 LEU A CA 1
ATOM 1539 C C . LEU A 1 197 ? -9.838 5.107 -5.560 1.00 98.62 197 LEU A C 1
ATOM 1541 O O . LEU A 1 197 ? -9.577 5.196 -6.760 1.00 98.62 197 LEU A O 1
ATOM 1545 N N . THR A 1 198 ? -9.721 3.958 -4.886 1.00 98.75 198 THR A N 1
ATOM 1546 C CA . THR A 1 198 ? -9.218 2.708 -5.481 1.00 98.75 198 THR A CA 1
ATOM 1547 C C . THR A 1 198 ? -10.111 2.225 -6.624 1.00 98.75 198 THR A C 1
ATOM 1549 O O . THR A 1 198 ? -9.616 1.949 -7.719 1.00 98.75 198 THR A O 1
ATOM 1552 N N . TYR A 1 199 ? -11.429 2.164 -6.409 1.00 98.56 199 TYR A N 1
ATOM 1553 C CA . TYR A 1 199 ? -12.363 1.737 -7.451 1.00 98.56 199 TYR A CA 1
ATOM 1554 C C . TYR A 1 199 ? -12.515 2.764 -8.576 1.00 98.56 199 TYR A C 1
ATOM 1556 O O . TYR A 1 199 ? -12.681 2.365 -9.727 1.00 98.56 199 TYR A O 1
ATOM 1564 N N . ASN A 1 200 ? -12.391 4.068 -8.304 1.00 98.69 200 ASN A N 1
ATOM 1565 C CA . ASN A 1 200 ? -12.388 5.070 -9.367 1.00 98.69 200 ASN A CA 1
ATOM 1566 C C . ASN A 1 200 ? -11.164 4.924 -10.288 1.00 98.69 200 ASN A C 1
ATOM 1568 O O . ASN A 1 200 ? -11.325 4.949 -11.507 1.00 98.69 200 ASN A O 1
ATOM 1572 N N . ALA A 1 201 ? -9.967 4.706 -9.732 1.00 98.50 201 ALA A N 1
ATOM 1573 C CA . ALA A 1 201 ? -8.763 4.449 -10.525 1.00 98.50 201 ALA A CA 1
ATOM 1574 C C . ALA A 1 201 ? -8.897 3.168 -11.375 1.00 98.50 201 ALA A C 1
ATOM 1576 O O . ALA A 1 201 ? -8.582 3.184 -12.565 1.00 98.50 201 ALA A O 1
ATOM 1577 N N . ALA A 1 202 ? -9.436 2.086 -10.795 1.00 98.38 202 ALA A N 1
ATOM 1578 C CA . ALA A 1 202 ? -9.714 0.841 -11.516 1.00 98.38 202 ALA A CA 1
ATOM 1579 C C . ALA A 1 202 ? -10.706 1.046 -12.678 1.00 98.38 202 ALA A C 1
ATOM 1581 O O . ALA A 1 202 ? -10.420 0.651 -13.807 1.00 98.38 202 ALA A O 1
ATOM 1582 N N . ARG A 1 203 ? -11.825 1.736 -12.423 1.00 98.44 203 ARG A N 1
ATOM 1583 C CA . ARG A 1 203 ? -12.856 2.072 -13.420 1.00 98.44 203 ARG A CA 1
ATOM 1584 C C . ARG A 1 203 ? -12.305 2.923 -14.567 1.00 98.44 203 ARG A C 1
ATOM 1586 O O . ARG A 1 203 ? -12.666 2.700 -15.718 1.00 98.44 203 ARG A O 1
ATOM 1593 N N . LEU A 1 204 ? -11.444 3.903 -14.273 1.00 98.44 204 LEU A N 1
ATOM 1594 C CA . LEU A 1 204 ? -10.807 4.733 -15.301 1.00 98.44 204 LEU A CA 1
ATOM 1595 C C . LEU A 1 204 ? -9.872 3.903 -16.188 1.00 98.44 204 LEU A C 1
ATOM 1597 O O . LEU A 1 204 ? -9.975 3.995 -17.411 1.00 98.44 204 LEU A O 1
ATOM 1601 N N . ARG A 1 205 ? -9.035 3.045 -15.587 1.00 97.38 205 ARG A N 1
ATOM 1602 C CA . ARG A 1 205 ? -8.174 2.100 -16.316 1.00 97.38 205 ARG A CA 1
ATOM 1603 C C . ARG A 1 205 ? -8.996 1.176 -17.214 1.00 97.38 205 ARG A C 1
ATOM 1605 O O . ARG A 1 205 ? -8.655 1.000 -18.378 1.00 97.38 205 ARG A O 1
ATOM 1612 N N . GLU A 1 206 ? -10.060 0.574 -16.686 1.00 97.50 206 GLU A N 1
ATOM 1613 C CA . GLU A 1 206 ? -10.921 -0.356 -17.432 1.00 97.50 206 GLU A CA 1
ATOM 1614 C C . GLU A 1 206 ? -11.633 0.326 -18.608 1.00 97.50 206 GLU A C 1
ATOM 1616 O O . GLU A 1 206 ? -11.695 -0.233 -19.699 1.00 97.50 206 GLU A O 1
ATOM 1621 N N . ALA A 1 207 ? -12.071 1.575 -18.429 1.00 98.06 207 ALA A N 1
ATOM 1622 C CA . ALA A 1 207 ? -12.669 2.394 -19.481 1.00 98.06 207 ALA A CA 1
ATOM 1623 C C . ALA A 1 207 ? -11.653 2.994 -20.483 1.00 98.06 207 ALA A C 1
ATOM 1625 O O . ALA A 1 207 ? -12.032 3.849 -21.284 1.00 98.06 207 ALA A O 1
ATOM 1626 N N . GLY A 1 208 ? -10.366 2.622 -20.420 1.00 96.69 208 GLY A N 1
ATOM 1627 C CA . GLY A 1 208 ? -9.315 3.161 -21.295 1.00 96.69 208 GLY A CA 1
ATOM 1628 C C . GLY A 1 208 ? -9.056 4.664 -21.121 1.00 96.69 208 GLY A C 1
ATOM 1629 O O . GLY A 1 208 ? -8.526 5.314 -22.022 1.00 96.69 208 GLY A O 1
ATOM 1630 N N . ARG A 1 209 ? -9.458 5.245 -19.985 1.00 97.62 209 ARG A N 1
ATOM 1631 C CA . ARG A 1 209 ? -9.288 6.671 -19.669 1.00 97.62 209 ARG A CA 1
ATOM 1632 C C . ARG A 1 209 ? -7.927 6.912 -19.003 1.00 97.62 209 ARG A C 1
ATOM 1634 O O . ARG A 1 209 ? -7.389 5.997 -18.381 1.00 97.62 209 ARG A O 1
ATOM 1641 N N . PRO A 1 210 ? -7.382 8.143 -19.052 1.00 96.38 210 PRO A N 1
ATOM 1642 C CA . PRO A 1 210 ? -6.277 8.532 -18.181 1.00 96.38 210 PRO A CA 1
ATOM 1643 C C . PRO A 1 210 ? -6.618 8.222 -16.716 1.00 96.38 210 PRO A C 1
ATOM 1645 O O . PRO A 1 210 ? -7.709 8.557 -16.255 1.00 96.38 210 PRO A O 1
ATOM 1648 N N . PHE A 1 211 ? -5.708 7.530 -16.025 1.00 97.56 211 PHE A N 1
ATOM 1649 C CA . PHE A 1 211 ? -5.933 7.014 -14.666 1.00 97.56 211 PHE A CA 1
ATOM 1650 C C . PHE A 1 211 ? -4.708 7.134 -13.742 1.00 97.56 211 PHE A C 1
ATOM 1652 O O . PHE A 1 211 ? -4.772 6.755 -12.574 1.00 97.56 211 PHE A O 1
ATOM 1659 N N . ILE A 1 212 ? -3.555 7.583 -14.257 1.00 97.25 212 ILE A N 1
ATOM 1660 C CA . ILE A 1 212 ? -2.267 7.488 -13.543 1.00 97.25 212 ILE A CA 1
ATOM 1661 C C . ILE A 1 212 ? -2.256 8.394 -12.305 1.00 97.25 212 ILE A C 1
ATOM 1663 O O . ILE A 1 212 ? -1.777 7.977 -11.248 1.00 97.25 212 ILE A O 1
ATOM 1667 N N . LYS A 1 213 ? -2.835 9.597 -12.411 1.00 97.81 213 LYS A N 1
ATOM 1668 C CA . LYS A 1 213 ? -3.012 10.537 -11.296 1.00 97.81 213 LYS A CA 1
ATOM 1669 C C . LYS A 1 213 ? -3.863 9.907 -10.188 1.00 97.81 213 LYS A C 1
ATOM 1671 O O . LYS A 1 213 ? -3.451 9.877 -9.030 1.00 97.81 213 LYS A O 1
ATOM 1676 N N . GLU A 1 214 ? -5.000 9.322 -10.552 1.00 98.50 214 GLU A N 1
ATOM 1677 C CA . GLU A 1 214 ? -5.952 8.682 -9.643 1.00 98.50 214 GLU A CA 1
ATOM 1678 C C . GLU A 1 214 ? -5.377 7.408 -9.009 1.00 98.50 214 GLU A C 1
ATOM 1680 O O . GLU A 1 214 ? -5.576 7.177 -7.819 1.00 98.50 214 GLU A O 1
ATOM 1685 N N . ALA A 1 215 ? -4.604 6.611 -9.753 1.00 98.31 215 ALA A N 1
ATOM 1686 C CA . ALA A 1 215 ? -3.898 5.446 -9.222 1.00 98.31 215 ALA A CA 1
ATOM 1687 C C . ALA A 1 215 ? -2.816 5.841 -8.204 1.00 98.31 215 ALA A C 1
ATOM 1689 O O . ALA A 1 215 ? -2.693 5.196 -7.161 1.00 98.31 215 ALA A O 1
ATOM 1690 N N . CYS A 1 216 ? -2.067 6.922 -8.456 1.00 98.31 216 CYS A N 1
ATOM 1691 C CA . CYS A 1 216 ? -1.139 7.483 -7.473 1.00 98.31 216 CYS A CA 1
ATOM 1692 C C . CYS A 1 216 ? -1.872 7.975 -6.219 1.00 98.31 216 CYS A C 1
ATOM 1694 O O . CYS A 1 216 ? -1.460 7.620 -5.115 1.00 98.31 216 CYS A O 1
ATOM 1696 N N . MET A 1 217 ? -2.969 8.730 -6.376 1.00 98.69 217 MET A N 1
ATOM 1697 C CA . MET A 1 217 ? -3.800 9.202 -5.258 1.00 98.69 217 MET A CA 1
ATOM 1698 C C . MET A 1 217 ? -4.334 8.033 -4.423 1.00 98.69 217 MET A C 1
ATOM 1700 O O . MET A 1 217 ? -4.166 8.028 -3.205 1.00 98.69 217 MET A O 1
ATOM 1704 N N . ALA A 1 218 ? -4.910 7.014 -5.067 1.00 98.69 218 ALA A N 1
ATOM 1705 C CA . ALA A 1 218 ? -5.436 5.825 -4.407 1.00 98.69 218 ALA A CA 1
ATOM 1706 C C . ALA A 1 218 ? -4.347 5.065 -3.637 1.00 98.69 218 ALA A C 1
ATOM 1708 O O . ALA A 1 218 ? -4.523 4.764 -2.454 1.00 98.69 218 ALA A O 1
ATOM 1709 N N . LYS A 1 219 ? -3.200 4.787 -4.272 1.00 98.50 219 LYS A N 1
ATOM 1710 C CA . LYS A 1 219 ? -2.087 4.039 -3.667 1.00 98.50 219 LYS A CA 1
ATOM 1711 C C . LYS A 1 219 ? -1.484 4.775 -2.477 1.00 98.50 219 LYS A C 1
ATOM 1713 O O . LYS A 1 219 ? -1.276 4.164 -1.430 1.00 98.50 219 LYS A O 1
ATOM 1718 N N . TYR A 1 220 ? -1.224 6.074 -2.619 1.00 98.44 220 TYR A N 1
ATOM 1719 C CA . TYR A 1 220 ? -0.771 6.931 -1.524 1.00 98.44 220 TYR A CA 1
ATOM 1720 C C . TYR A 1 220 ? -1.768 6.899 -0.359 1.00 98.44 220 TYR A C 1
ATOM 1722 O O . TYR A 1 220 ? -1.425 6.457 0.738 1.00 98.44 220 TYR A O 1
ATOM 1730 N N . PHE A 1 221 ? -3.012 7.304 -0.615 1.00 98.81 221 PHE A N 1
ATOM 1731 C CA . PHE A 1 221 ? -3.999 7.530 0.432 1.00 98.81 221 PHE A CA 1
ATOM 1732 C C . PHE A 1 221 ? -4.349 6.241 1.183 1.00 98.81 221 PHE A C 1
ATOM 1734 O O . PHE A 1 221 ? -4.311 6.212 2.410 1.00 98.81 221 PHE A O 1
ATOM 1741 N N . SER A 1 222 ? -4.589 5.137 0.469 1.00 98.81 222 SER A N 1
ATOM 1742 C CA . SER A 1 222 ? -4.842 3.826 1.088 1.00 98.81 222 SER A CA 1
ATOM 1743 C C . SER A 1 222 ? -3.680 3.328 1.959 1.00 98.81 222 SER A C 1
ATOM 1745 O O . SER A 1 222 ? -3.929 2.685 2.975 1.00 98.81 222 SER A O 1
ATOM 1747 N N . SER A 1 223 ? -2.424 3.645 1.617 1.00 98.56 223 SER A N 1
ATOM 1748 C CA . SER A 1 223 ? -1.244 3.232 2.397 1.00 98.56 223 SER A CA 1
ATOM 1749 C C . SER A 1 223 ? -1.126 3.992 3.723 1.00 98.56 223 SER A C 1
ATOM 1751 O O . SER A 1 223 ? -0.816 3.397 4.762 1.00 98.56 223 SER A O 1
ATOM 1753 N N . GLU A 1 224 ? -1.416 5.295 3.713 1.00 98.50 224 GLU A N 1
ATOM 1754 C CA . GLU A 1 224 ? -1.476 6.105 4.935 1.00 98.50 224 GLU A CA 1
ATOM 1755 C C . GLU A 1 224 ? -2.689 5.711 5.796 1.00 98.50 224 GLU A C 1
ATOM 1757 O O . GLU A 1 224 ? -2.542 5.467 6.995 1.00 98.50 224 GLU A O 1
ATOM 1762 N N . VAL A 1 225 ? -3.869 5.521 5.187 1.00 98.75 225 VAL A N 1
ATOM 1763 C CA . VAL A 1 225 ? -5.080 5.035 5.877 1.00 98.75 225 VAL A CA 1
ATOM 1764 C C . VAL A 1 225 ? -4.865 3.648 6.485 1.00 98.75 225 VAL A C 1
ATOM 1766 O O . VAL A 1 225 ? -5.295 3.420 7.614 1.00 98.75 225 VAL A O 1
ATOM 1769 N N . ALA A 1 226 ? -4.152 2.735 5.820 1.00 98.81 226 ALA A N 1
ATOM 1770 C CA . ALA A 1 226 ? -3.809 1.433 6.391 1.00 98.81 226 ALA A CA 1
ATOM 1771 C C . ALA A 1 226 ? -2.874 1.554 7.605 1.00 98.81 226 ALA A C 1
ATOM 1773 O O . ALA A 1 226 ? -3.068 0.860 8.606 1.00 98.81 226 ALA A O 1
ATOM 1774 N N . THR A 1 227 ? -1.908 2.474 7.563 1.00 98.31 227 THR A N 1
ATOM 1775 C CA . THR A 1 227 ? -1.009 2.748 8.696 1.00 98.31 227 THR A CA 1
ATOM 1776 C C . THR A 1 227 ? -1.772 3.354 9.881 1.00 98.31 227 THR A C 1
ATOM 1778 O O . THR A 1 227 ? -1.634 2.874 11.007 1.00 98.31 227 THR A O 1
ATOM 1781 N N . LEU A 1 228 ? -2.645 4.337 9.632 1.00 98.62 228 LEU A N 1
ATOM 1782 C CA . LEU A 1 228 ? -3.527 4.934 10.642 1.00 98.62 228 LEU A CA 1
ATOM 1783 C C . LEU A 1 228 ? -4.459 3.886 11.266 1.00 98.62 228 LEU A C 1
ATOM 1785 O O . LEU A 1 228 ? -4.502 3.739 12.487 1.00 98.62 228 LEU A O 1
ATOM 1789 N N . THR A 1 229 ? -5.179 3.140 10.425 1.00 98.81 229 THR A N 1
ATOM 1790 C CA . THR A 1 229 ? -6.167 2.133 10.837 1.00 98.81 229 THR A CA 1
ATOM 1791 C C . THR A 1 229 ? -5.526 1.072 11.717 1.00 98.81 229 THR A C 1
ATOM 1793 O O . THR A 1 229 ? -6.032 0.782 12.797 1.00 98.81 229 THR A O 1
ATOM 1796 N N . THR A 1 230 ? -4.394 0.508 11.292 1.00 98.75 230 THR A N 1
ATOM 1797 C CA . THR A 1 230 ? -3.735 -0.573 12.035 1.00 98.75 230 THR A CA 1
ATOM 1798 C C . THR A 1 230 ? -3.112 -0.092 13.346 1.00 98.75 230 THR A C 1
ATOM 1800 O O . THR A 1 230 ? -3.258 -0.793 14.345 1.00 98.75 230 THR A O 1
ATOM 1803 N N . SER A 1 231 ? -2.516 1.110 13.396 1.00 98.62 231 SER A N 1
ATOM 1804 C CA . SER A 1 231 ? -2.056 1.719 14.660 1.00 98.62 231 SER A CA 1
ATOM 1805 C C . SER A 1 231 ? -3.218 1.892 15.637 1.00 98.62 231 SER A C 1
ATOM 1807 O O . SER A 1 231 ? -3.168 1.402 16.766 1.00 98.62 231 SER A O 1
ATOM 1809 N N . LYS A 1 232 ? -4.320 2.495 15.173 1.00 98.69 232 LYS A N 1
ATOM 1810 C CA . LYS A 1 232 ? -5.516 2.697 15.993 1.00 98.69 232 LYS A CA 1
ATOM 1811 C C . LYS A 1 232 ? -6.151 1.392 16.451 1.00 98.69 232 LYS A C 1
ATOM 1813 O O . LYS A 1 232 ? -6.566 1.302 17.600 1.00 98.69 232 LYS A O 1
ATOM 1818 N N . CYS A 1 233 ? -6.143 0.354 15.623 1.00 98.75 233 CYS A N 1
ATOM 1819 C CA . CYS A 1 233 ? -6.634 -0.960 16.022 1.00 98.75 233 CYS A CA 1
ATOM 1820 C C . CYS A 1 233 ? -5.793 -1.596 17.148 1.00 98.75 233 CYS A C 1
ATOM 1822 O O . CYS A 1 233 ? -6.369 -2.198 18.055 1.00 98.75 233 CYS A O 1
ATOM 1824 N N . ILE A 1 234 ? -4.463 -1.412 17.157 1.00 98.56 234 ILE A N 1
ATOM 1825 C CA . ILE A 1 234 ? -3.614 -1.810 18.298 1.00 98.56 234 ILE A CA 1
ATOM 1826 C C . ILE A 1 234 ? -4.007 -1.009 19.546 1.00 98.56 234 ILE A C 1
ATOM 1828 O O . ILE A 1 234 ? -4.292 -1.599 20.586 1.00 98.56 234 ILE A O 1
ATOM 1832 N N . GLU A 1 235 ? -4.073 0.322 19.438 1.00 98.44 235 GLU A N 1
ATOM 1833 C CA . GLU A 1 235 ? -4.408 1.222 20.552 1.00 98.44 235 GLU A CA 1
ATOM 1834 C C . GLU A 1 235 ? -5.771 0.883 21.185 1.00 98.44 235 GLU A C 1
ATOM 1836 O O . GLU A 1 235 ? -5.878 0.770 22.406 1.00 98.44 235 GLU A O 1
ATOM 1841 N N . TRP A 1 236 ? -6.805 0.647 20.370 1.00 98.38 236 TRP A N 1
ATOM 1842 C CA . TRP A 1 236 ? -8.161 0.313 20.827 1.00 98.38 236 TRP A CA 1
ATOM 1843 C C . TRP A 1 236 ? -8.274 -1.078 21.464 1.00 98.38 236 TRP A C 1
ATOM 1845 O O . TRP A 1 236 ? -9.161 -1.305 22.291 1.00 98.38 236 TRP A O 1
ATOM 1855 N N . MET A 1 237 ? -7.393 -2.015 21.097 1.00 98.12 237 MET A N 1
ATOM 1856 C CA . MET A 1 237 ? -7.305 -3.323 21.753 1.00 98.12 237 MET A CA 1
ATOM 1857 C C . MET A 1 237 ? -6.411 -3.307 23.001 1.00 98.12 237 MET A C 1
ATOM 1859 O O . MET A 1 237 ? -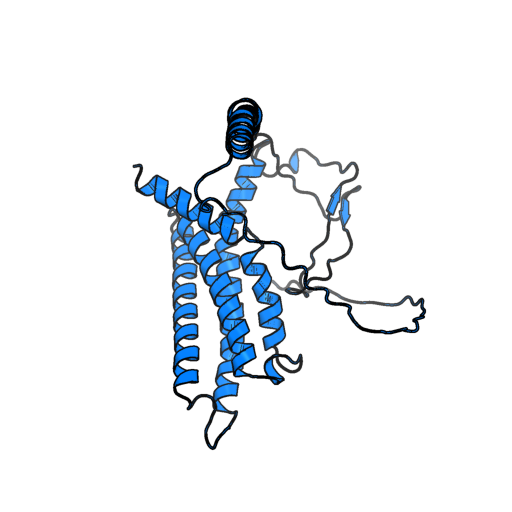6.523 -4.196 23.849 1.00 98.12 237 MET A O 1
ATOM 1863 N N . GLY A 1 238 ? -5.572 -2.282 23.162 1.00 97.25 238 GLY A N 1
ATOM 1864 C CA . GLY A 1 238 ? -4.625 -2.159 24.264 1.00 97.25 238 GLY A CA 1
ATOM 1865 C C . GLY A 1 238 ? -3.565 -3.262 24.221 1.00 97.25 238 GLY A C 1
ATOM 1866 O O . GLY A 1 238 ? -3.152 -3.704 23.150 1.00 97.25 238 GLY A O 1
ATOM 1867 N N . GLY A 1 239 ? -3.142 -3.747 25.393 1.00 97.31 239 GLY A N 1
ATOM 1868 C CA . GLY A 1 239 ? -2.053 -4.727 25.504 1.00 97.31 239 GLY A CA 1
ATOM 1869 C C . GLY A 1 239 ? -2.227 -5.973 24.625 1.00 97.31 239 GLY A C 1
ATOM 1870 O O . GLY A 1 239 ? -1.265 -6.405 23.998 1.00 97.31 239 GLY A O 1
ATOM 1871 N N . VAL A 1 240 ? -3.450 -6.503 24.491 1.00 97.12 240 VAL A N 1
ATOM 1872 C CA . VAL A 1 240 ? -3.709 -7.687 23.647 1.00 97.12 240 VAL A CA 1
ATOM 1873 C C . VAL A 1 240 ? -3.569 -7.405 22.147 1.00 97.12 240 VAL A C 1
ATOM 1875 O O . VAL A 1 240 ? -3.185 -8.307 21.408 1.00 97.12 240 VAL A O 1
ATOM 1878 N N . GLY A 1 241 ? -3.767 -6.160 21.697 1.00 97.38 241 GLY A N 1
ATOM 1879 C CA . GLY A 1 241 ? -3.503 -5.745 20.312 1.00 97.38 241 GLY A CA 1
ATOM 1880 C C . GLY A 1 241 ? -2.018 -5.773 19.934 1.00 97.38 241 GLY A C 1
ATOM 1881 O O . GLY A 1 241 ? -1.688 -5.848 18.753 1.00 97.38 241 GLY A O 1
ATOM 1882 N N . PHE A 1 242 ? -1.129 -5.748 20.933 1.00 97.62 242 PHE A N 1
ATOM 1883 C CA . PHE A 1 242 ? 0.327 -5.822 20.774 1.00 97.62 242 PHE A CA 1
ATOM 1884 C C . PHE A 1 242 ? 0.887 -7.250 20.945 1.00 97.62 242 PHE A C 1
ATOM 1886 O O . PHE A 1 242 ? 2.069 -7.495 20.699 1.00 97.62 242 PHE A O 1
ATOM 1893 N N . THR A 1 243 ? 0.052 -8.210 21.357 1.00 97.31 243 THR A N 1
ATOM 1894 C CA . THR A 1 243 ? 0.420 -9.636 21.426 1.00 97.31 243 THR A CA 1
ATOM 1895 C C . THR A 1 243 ? 0.186 -10.342 20.091 1.00 97.31 243 THR A C 1
ATOM 1897 O O . THR A 1 243 ? -0.543 -9.855 19.229 1.00 97.31 243 THR A O 1
ATOM 1900 N N . LYS A 1 244 ? 0.784 -11.527 19.927 1.00 96.81 244 LYS A N 1
ATOM 1901 C CA . LYS A 1 244 ? 0.602 -12.380 18.736 1.00 96.81 244 LYS A CA 1
ATOM 1902 C C . LYS A 1 244 ? -0.601 -13.319 18.833 1.00 96.81 244 LYS A C 1
ATOM 1904 O O . LYS A 1 244 ? -0.836 -14.088 17.905 1.00 96.81 244 LYS A O 1
ATOM 1909 N N . ASP A 1 245 ? -1.349 -13.243 19.930 1.00 95.56 245 ASP A N 1
ATOM 1910 C CA . ASP A 1 245 ? -2.580 -14.005 20.144 1.00 95.56 245 ASP A CA 1
ATOM 1911 C C . ASP A 1 245 ? -3.729 -13.452 19.280 1.00 95.56 245 ASP A C 1
ATOM 1913 O O . ASP A 1 245 ? -4.669 -14.169 18.942 1.00 95.56 245 ASP A O 1
ATOM 1917 N N . TYR A 1 246 ? -3.614 -12.185 18.861 1.00 94.94 246 TYR A N 1
ATOM 1918 C CA . TYR A 1 246 ? -4.527 -11.502 17.948 1.00 94.94 246 TYR A CA 1
ATOM 1919 C C . TYR A 1 246 ? -3.800 -11.095 16.653 1.00 94.94 246 TYR A C 1
ATOM 1921 O O . TYR A 1 246 ? -2.616 -10.755 16.677 1.00 94.94 246 TYR A O 1
ATOM 1929 N N . PRO A 1 247 ? -4.489 -11.059 15.497 1.00 96.88 247 PRO A N 1
ATOM 1930 C CA . PRO A 1 247 ? -3.849 -10.780 14.209 1.00 96.88 247 PRO A CA 1
ATOM 1931 C C . PRO A 1 247 ? -3.458 -9.303 14.006 1.00 96.88 247 PRO A C 1
ATOM 1933 O O . PRO A 1 247 ? -2.840 -8.974 12.995 1.00 96.88 247 PRO A O 1
ATOM 1936 N N . ILE A 1 248 ? -3.806 -8.402 14.930 1.00 98.06 248 ILE A N 1
ATOM 1937 C CA . ILE A 1 248 ? -3.665 -6.945 14.768 1.00 98.06 248 ILE A CA 1
ATOM 1938 C C . ILE A 1 248 ? -2.198 -6.512 14.625 1.00 98.06 248 ILE A C 1
ATOM 1940 O O . ILE A 1 248 ? -1.880 -5.744 13.715 1.00 98.06 248 ILE A O 1
ATOM 1944 N N . GLU A 1 249 ? -1.280 -7.080 15.419 1.00 98.06 249 GLU A N 1
ATOM 1945 C CA . GLU A 1 249 ? 0.161 -6.809 15.277 1.00 98.06 249 GLU A CA 1
ATOM 1946 C C . GLU A 1 249 ? 0.674 -7.172 13.875 1.00 98.06 249 GLU A C 1
ATOM 1948 O O . GLU A 1 249 ? 1.490 -6.458 13.286 1.00 98.06 249 GLU A O 1
ATOM 1953 N N . LYS A 1 250 ? 0.138 -8.252 13.289 1.00 98.19 250 LYS A N 1
ATOM 1954 C CA . LYS A 1 250 ? 0.482 -8.682 11.934 1.00 98.19 250 LYS A CA 1
ATOM 1955 C C . LYS A 1 250 ? -0.029 -7.691 10.897 1.00 98.19 250 LYS A C 1
ATOM 1957 O O . LYS A 1 250 ? 0.734 -7.373 9.990 1.00 98.19 250 LYS A O 1
ATOM 1962 N N . TYR A 1 251 ? -1.265 -7.203 11.019 1.00 98.56 251 TYR A N 1
ATOM 1963 C CA . TYR A 1 251 ? -1.785 -6.178 10.112 1.00 98.56 251 TYR A CA 1
ATOM 1964 C C . TYR A 1 251 ? -0.898 -4.919 10.137 1.00 98.56 251 TYR A C 1
ATOM 1966 O O . TYR A 1 251 ? -0.474 -4.468 9.076 1.00 98.56 251 TYR A O 1
ATOM 1974 N N . TYR A 1 252 ? -0.513 -4.419 11.316 1.00 98.38 252 TYR A N 1
ATOM 1975 C CA . TYR A 1 252 ? 0.387 -3.260 11.438 1.00 98.38 252 TYR A CA 1
ATOM 1976 C C . TYR A 1 252 ? 1.777 -3.494 10.822 1.00 98.38 252 TYR A C 1
ATOM 1978 O O . TYR A 1 252 ? 2.280 -2.672 10.055 1.00 98.38 252 TYR A O 1
ATOM 1986 N N . ARG A 1 253 ? 2.404 -4.650 11.086 1.00 98.44 253 ARG A N 1
ATOM 1987 C CA . ARG A 1 253 ? 3.684 -5.001 10.445 1.00 98.44 253 ARG A CA 1
ATOM 1988 C C . ARG A 1 253 ? 3.571 -5.094 8.924 1.00 98.44 253 ARG A C 1
ATOM 1990 O O . ARG A 1 253 ? 4.503 -4.707 8.221 1.00 98.44 253 ARG A O 1
ATOM 1997 N N . ASP A 1 254 ? 2.471 -5.652 8.427 1.00 98.50 254 ASP A N 1
ATOM 1998 C CA . ASP A 1 254 ? 2.253 -5.896 7.003 1.00 98.50 254 ASP A CA 1
ATOM 1999 C C . ASP A 1 254 ? 1.876 -4.611 6.241 1.00 98.50 254 ASP A C 1
ATOM 2001 O O . ASP A 1 254 ? 2.270 -4.484 5.085 1.00 98.50 254 ASP A O 1
ATOM 2005 N N . CYS A 1 255 ? 1.197 -3.631 6.858 1.00 97.88 255 CYS A N 1
ATOM 2006 C CA . CYS A 1 255 ? 0.804 -2.389 6.174 1.00 97.88 255 CYS A CA 1
ATOM 2007 C C . CYS A 1 255 ? 1.990 -1.468 5.864 1.00 97.88 255 CYS A C 1
ATOM 2009 O O . CYS A 1 255 ? 1.962 -0.735 4.876 1.00 97.88 255 CYS A O 1
ATOM 2011 N N . LYS A 1 256 ? 3.059 -1.509 6.675 1.00 96.81 256 LYS A N 1
ATOM 2012 C CA . LYS A 1 256 ? 4.150 -0.523 6.599 1.00 96.81 256 LYS A CA 1
ATOM 2013 C C . LYS A 1 256 ? 4.901 -0.527 5.262 1.00 96.81 256 LYS A C 1
ATOM 2015 O O . LYS A 1 256 ? 5.505 0.478 4.897 1.00 96.81 256 LYS A O 1
ATOM 2020 N N . ILE A 1 257 ? 4.835 -1.624 4.506 1.00 97.00 257 ILE A N 1
ATOM 2021 C CA . ILE A 1 257 ? 5.417 -1.718 3.160 1.00 97.00 257 ILE A CA 1
ATOM 2022 C C . ILE A 1 257 ? 4.658 -0.879 2.116 1.00 97.00 257 ILE A C 1
ATOM 2024 O O . ILE A 1 257 ? 5.266 -0.452 1.134 1.00 97.00 257 ILE A O 1
ATOM 2028 N N . GLY A 1 258 ? 3.369 -0.585 2.339 1.00 96.94 258 GLY A N 1
ATOM 2029 C CA . GLY A 1 258 ? 2.518 0.172 1.416 1.00 96.94 258 GLY A CA 1
ATOM 2030 C C . GLY A 1 258 ? 3.059 1.566 1.105 1.00 96.94 258 GLY A C 1
ATOM 2031 O O . GLY A 1 258 ? 3.066 1.983 -0.050 1.00 96.94 258 GLY A O 1
ATOM 2032 N N . THR A 1 259 ? 3.643 2.251 2.093 1.00 97.00 259 THR A N 1
ATOM 2033 C CA . THR A 1 259 ? 4.254 3.581 1.904 1.00 97.00 259 THR A CA 1
ATOM 2034 C C . THR A 1 259 ? 5.637 3.531 1.228 1.00 97.00 259 THR A C 1
ATOM 2036 O O . THR A 1 259 ? 6.246 4.577 1.007 1.00 97.00 259 THR A O 1
ATOM 2039 N N . ILE A 1 260 ? 6.162 2.334 0.919 1.00 96.81 260 ILE A N 1
ATOM 2040 C CA . ILE A 1 260 ? 7.543 2.103 0.458 1.00 96.81 260 ILE A CA 1
ATOM 2041 C C . ILE A 1 260 ? 7.582 1.543 -0.971 1.00 96.81 260 ILE A C 1
ATOM 2043 O O . ILE A 1 260 ? 8.148 2.176 -1.860 1.00 96.81 260 ILE A O 1
ATOM 2047 N N . TYR A 1 261 ? 7.013 0.355 -1.202 1.00 93.75 261 TYR A N 1
ATOM 2048 C CA . TYR A 1 261 ? 7.158 -0.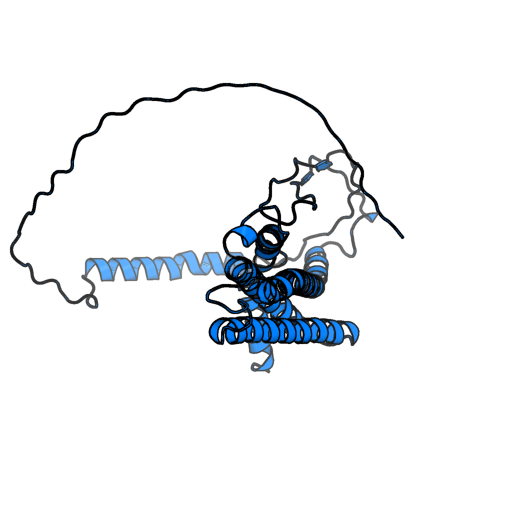351 -2.484 1.00 93.75 261 TYR A CA 1
ATOM 2049 C C . TYR A 1 261 ? 6.207 0.153 -3.580 1.00 93.75 261 TYR A C 1
ATOM 2051 O O . TYR A 1 261 ? 5.248 0.861 -3.287 1.00 93.75 261 TYR A O 1
ATOM 2059 N N . GLU A 1 262 ? 6.505 -0.161 -4.845 1.00 91.81 262 GLU A N 1
ATOM 2060 C CA . GLU A 1 262 ? 5.823 0.389 -6.039 1.00 91.81 262 GLU A CA 1
ATOM 2061 C C . GLU A 1 262 ? 5.749 1.932 -6.058 1.00 91.81 262 GLU A C 1
ATOM 2063 O O . GLU A 1 262 ? 4.759 2.553 -6.455 1.00 91.81 262 GLU A O 1
ATOM 2068 N N . GLY A 1 263 ? 6.845 2.554 -5.610 1.00 93.50 263 GLY A N 1
ATOM 2069 C CA . GLY A 1 263 ? 7.008 3.997 -5.443 1.00 93.50 263 GLY A CA 1
ATOM 2070 C C . GLY A 1 263 ? 6.595 4.458 -4.046 1.00 93.50 263 GLY A C 1
ATOM 2071 O O . GLY A 1 263 ? 5.443 4.286 -3.635 1.00 93.50 263 GLY A O 1
ATOM 2072 N N . THR A 1 264 ? 7.526 5.079 -3.324 1.00 97.44 264 THR A N 1
ATOM 2073 C CA . THR A 1 264 ? 7.288 5.631 -1.980 1.00 97.44 264 THR A CA 1
ATOM 2074 C C . THR A 1 264 ? 6.204 6.713 -1.999 1.00 97.44 264 THR A C 1
ATOM 2076 O O . THR A 1 264 ? 5.904 7.265 -3.059 1.00 97.44 264 THR A O 1
ATOM 2079 N N . THR A 1 265 ? 5.640 7.060 -0.835 1.00 96.62 265 THR A N 1
ATOM 2080 C CA . THR A 1 265 ? 4.667 8.165 -0.696 1.00 96.62 265 THR A CA 1
ATOM 2081 C C . THR A 1 265 ? 5.117 9.434 -1.443 1.00 96.62 265 THR A C 1
ATOM 2083 O O . THR A 1 265 ? 4.352 9.971 -2.241 1.00 96.62 265 THR A O 1
ATOM 2086 N N . ASN A 1 266 ? 6.386 9.839 -1.311 1.00 97.19 266 ASN A N 1
ATOM 2087 C CA . ASN A 1 266 ? 6.927 11.016 -2.003 1.00 97.19 266 ASN A CA 1
ATOM 2088 C C . ASN A 1 266 ? 6.898 10.879 -3.535 1.00 97.19 266 ASN A C 1
ATOM 2090 O O . ASN A 1 266 ? 6.519 11.824 -4.215 1.00 97.19 266 ASN A O 1
ATOM 2094 N N . ILE A 1 267 ? 7.222 9.704 -4.089 1.00 96.50 267 ILE A N 1
ATOM 2095 C CA . ILE A 1 267 ? 7.161 9.462 -5.543 1.00 96.50 267 ILE A CA 1
ATOM 2096 C C . ILE A 1 267 ? 5.719 9.526 -6.063 1.00 96.50 267 ILE A C 1
ATOM 2098 O O . ILE A 1 267 ? 5.490 10.040 -7.161 1.00 96.50 267 ILE A O 1
ATOM 2102 N N . GLN A 1 268 ? 4.734 9.064 -5.282 1.00 98.00 268 GLN A N 1
ATOM 2103 C CA . GLN A 1 268 ? 3.323 9.239 -5.645 1.00 98.00 268 GLN A CA 1
ATOM 2104 C C . GLN A 1 268 ? 2.952 10.726 -5.668 1.00 98.00 268 GLN A C 1
ATOM 2106 O O . GLN A 1 268 ? 2.378 11.186 -6.650 1.00 98.00 268 GLN A O 1
ATOM 2111 N N . LEU A 1 269 ? 3.332 11.488 -4.635 1.00 98.06 269 LEU A N 1
ATOM 2112 C CA . LEU A 1 269 ? 3.058 12.926 -4.533 1.00 98.06 269 LEU A CA 1
ATOM 2113 C C . LEU A 1 269 ? 3.714 13.728 -5.669 1.00 98.06 269 LEU A C 1
ATOM 2115 O O . LEU A 1 269 ? 3.034 14.526 -6.308 1.00 98.06 269 LEU A O 1
ATOM 2119 N N . SER A 1 270 ? 4.985 13.469 -5.996 1.00 97.88 270 SER A N 1
ATOM 2120 C CA . SER A 1 270 ? 5.663 14.090 -7.146 1.00 97.88 270 SER A CA 1
ATOM 2121 C C . SER A 1 270 ? 4.983 13.750 -8.476 1.00 97.88 270 SER A C 1
ATOM 2123 O O . SER A 1 270 ? 4.870 14.608 -9.348 1.00 97.88 270 SER A O 1
ATOM 2125 N N . THR A 1 271 ? 4.490 12.516 -8.631 1.00 96.12 271 THR A N 1
ATOM 2126 C CA . THR A 1 271 ? 3.745 12.112 -9.834 1.00 96.12 271 THR A CA 1
ATOM 2127 C C . THR A 1 271 ? 2.402 12.841 -9.916 1.00 96.12 271 THR A C 1
ATOM 2129 O O . THR A 1 271 ? 2.073 13.379 -10.969 1.00 96.12 271 THR A O 1
ATOM 2132 N N . ILE A 1 272 ? 1.654 12.928 -8.811 1.00 98.06 272 ILE A N 1
ATOM 2133 C CA . ILE A 1 272 ? 0.386 13.672 -8.730 1.00 98.06 272 ILE A CA 1
ATOM 2134 C C . ILE A 1 272 ? 0.603 15.147 -9.083 1.00 98.06 272 ILE A C 1
ATOM 2136 O O . ILE A 1 272 ? -0.102 15.669 -9.942 1.00 98.06 272 ILE A O 1
ATOM 2140 N N . ALA A 1 273 ? 1.605 15.796 -8.481 1.00 98.12 273 ALA A N 1
ATOM 2141 C CA . ALA A 1 273 ? 1.934 17.195 -8.746 1.00 98.12 273 ALA A CA 1
ATOM 2142 C C . ALA A 1 273 ? 2.271 17.443 -10.227 1.00 98.12 273 ALA A C 1
ATOM 2144 O O . ALA A 1 273 ? 1.795 18.417 -10.803 1.00 98.12 273 ALA A O 1
ATOM 2145 N N . LYS A 1 274 ? 3.018 16.531 -10.867 1.00 96.75 274 LYS A N 1
ATOM 2146 C CA . LYS A 1 274 ? 3.316 16.603 -12.305 1.00 96.75 274 LYS A CA 1
ATOM 2147 C C . LYS A 1 274 ? 2.052 16.568 -13.171 1.00 96.75 274 LYS A C 1
ATOM 2149 O O . LYS A 1 274 ? 1.943 17.374 -14.087 1.00 96.75 274 LYS A O 1
ATOM 2154 N N . TYR A 1 275 ? 1.121 15.648 -12.903 1.00 96.50 275 TYR A N 1
ATOM 2155 C CA . TYR A 1 275 ? -0.133 15.575 -13.666 1.00 96.50 275 TYR A CA 1
ATOM 2156 C C . TYR A 1 275 ? -1.027 16.795 -13.425 1.00 96.50 275 TYR A C 1
ATOM 2158 O O . TYR A 1 275 ? -1.653 17.268 -14.363 1.00 96.50 275 TYR A O 1
ATOM 2166 N N . ILE A 1 276 ? -1.045 17.336 -12.202 1.00 97.12 276 ILE A N 1
ATOM 2167 C CA . ILE A 1 276 ? -1.763 18.582 -11.907 1.00 97.12 276 ILE A CA 1
ATOM 2168 C C . ILE A 1 276 ? -1.166 19.748 -12.705 1.00 97.12 276 ILE A C 1
ATOM 2170 O O . ILE A 1 276 ? -1.927 20.444 -13.357 1.00 97.12 276 ILE A O 1
ATOM 2174 N N . GLY A 1 277 ? 0.160 19.936 -12.726 1.00 96.88 277 GLY A N 1
ATOM 2175 C CA . GLY A 1 277 ? 0.786 20.992 -13.539 1.00 96.88 277 GLY A CA 1
ATOM 2176 C C . GLY A 1 277 ? 0.348 20.920 -15.005 1.00 96.88 277 GLY A C 1
ATOM 2177 O O . GLY A 1 277 ? -0.243 21.857 -15.525 1.00 96.88 277 GLY A O 1
ATOM 2178 N N . GLN A 1 278 ? 0.468 19.737 -15.615 1.00 95.06 278 GLN A N 1
ATOM 2179 C CA . GLN A 1 278 ? 0.041 19.496 -17.000 1.00 95.06 278 GLN A CA 1
ATOM 2180 C C . GLN A 1 278 ? -1.440 19.826 -17.274 1.00 95.06 278 GLN A C 1
ATOM 2182 O O . GLN A 1 278 ? -1.768 20.228 -18.386 1.00 95.06 278 GLN A O 1
ATOM 2187 N N . GLU A 1 279 ? -2.330 19.667 -16.290 1.00 94.00 279 GLU A N 1
ATOM 2188 C CA . GLU A 1 279 ? -3.762 19.981 -16.416 1.00 94.00 279 GLU A CA 1
ATOM 2189 C C . GLU A 1 279 ? -4.077 21.487 -16.380 1.00 94.00 279 GLU A C 1
ATOM 2191 O O . GLU A 1 279 ? -5.140 21.873 -16.860 1.00 94.00 279 GLU A O 1
ATOM 2196 N N . TYR A 1 280 ? -3.181 22.321 -15.838 1.00 93.00 280 TYR A N 1
ATOM 2197 C CA . TYR A 1 280 ? -3.354 23.780 -15.720 1.00 93.00 280 TYR A CA 1
ATOM 2198 C C . TYR A 1 280 ? -2.354 24.602 -16.557 1.00 93.00 280 TYR A C 1
ATOM 2200 O O . TYR A 1 280 ? -2.569 25.797 -16.742 1.00 93.00 280 TYR A O 1
ATOM 2208 N N . ASP A 1 281 ? -1.307 23.969 -17.093 1.00 90.81 281 ASP A N 1
ATOM 2209 C CA . ASP A 1 281 ? -0.384 24.533 -18.093 1.00 90.81 281 ASP A CA 1
ATOM 2210 C C . ASP A 1 281 ? -0.937 24.427 -19.543 1.00 90.81 281 ASP A C 1
ATOM 2212 O O . ASP A 1 281 ? -0.242 24.797 -20.492 1.00 90.81 281 ASP A O 1
ATOM 2216 N N . SER A 1 282 ? -2.151 23.872 -19.715 1.00 59.44 282 SER A N 1
ATOM 2217 C CA . SER A 1 282 ? -2.831 23.595 -21.001 1.00 59.44 282 SER A CA 1
ATOM 2218 C C . SER A 1 282 ? -3.838 24.672 -21.412 1.00 59.44 282 SER A C 1
ATOM 2220 O O . SER A 1 282 ? -4.620 25.101 -20.536 1.00 59.44 282 SER A O 1
#

Organism: Silurus meridionalis (NCBI:txid175797)

Secondary structure (DSSP, 8-state):
--------------------------------------PPPTT---HHHHHHHHHHHHHIIIIIHHHHHHHHHH---TTB--B---TT-TTEEEEEEP--SS-TTS--EEEEESS----GGGB-SSTTBHHHHHHHHHHHHHHHHHHHHHHHHHHHHHHHHHHHTT-EETTEEGGGSHHHHHHHHHHHHHHHHHHHHHHHHHHHHHTT---HHHHHHHHHHHHHHHHHHHHHHHHHHGGGGGSTTSTHHHHHHHHTTTTTSSS-HHHHHHHHHHHHHHHH--

pLDDT: mean 84.75, std 22.65, range [23.0, 98.94]

Sequence (282 aa):
MKMAAPLFRFFGKVSRQLTPPWVSSRPLIRHISSPAAGFPPLQTYTEEEAMMRDSVKKYAEERIAPFVSKMDENSGYKGITCFIVDRDTEGLHIGKKENKLGLRASSTCALAFDNVKVSEKNVLGEVGQGYKYAIGMLNEGRIGIAAQMLGLAQGCFDHTVPYTKQRVQFGKRIFDFQAMQHQISHVATQLEAARLLTYNAARLREAGRPFIKEACMAKYFSSEVATLTTSKCIEWMGGVGFTKDYPIEKYYRDCKIGTIYEGTTNIQLSTIAKYIGQEYDS